Protein AF-A0A0G0PLB1-F1 (afdb_monomer)

Sequence (258 aa):
MISSDYQFKKDFIFPNLFSKNNKMPDLTFPLPAGEIHKGGSCLAANYKASENVVAICDECYAQKGRAIFSNVRRSRQRRFEYVRSNPFFPMEAACQLKWFIGKSAKKGSNFLPIRVHDSGDFFSVRYIQDWQMIVRMTAFICQNYFQKMLVSFWFPTRMWIADNFLKELVSLQKLNNEKCVSVAVRPSAIHIGDACPEISGLASGTSVEDGIGNCPAIANALKNRKNGEELEKHPTNCAEVKCFKCWNSKIGVVYGKH

Mean predicted aligned error: 7.88 Å

Organism: NCBI:txid1618574

Nearest PDB structures (foldseek):
  2ze3-assembly1_A-2  TM=4.373E-01  e=2.279E+00  Deinococcus ficus
  4lsb-assembly1_B  TM=4.047E-01  e=4.233E+00  Burkholderia cenocepacia J2315
  7vt7-assembly1_A  TM=4.569E-01  e=6.945E+00  Meiothermus taiwanensis WR-220

InterPro domains:
  IPR020290 Gene product 88 [PF17338] (19-161)

Solvent-accessible surface area (backbone atoms only — not comparable to full-atom values): 14169 Å² total; per-residue (Å²): 141,79,83,91,73,83,71,79,69,84,81,68,82,70,76,80,70,62,45,75,49,88,60,33,85,30,41,26,40,51,32,26,46,43,36,50,95,80,65,18,30,14,67,64,41,71,58,70,57,55,101,88,41,52,21,44,63,81,69,34,68,51,68,38,75,74,45,63,39,66,70,51,43,51,51,15,41,51,49,45,54,45,58,75,72,37,92,60,44,34,62,55,52,30,54,54,47,52,53,54,50,52,56,37,44,78,71,72,40,46,68,47,50,28,37,43,45,69,21,29,42,74,75,46,62,67,59,50,50,36,49,42,48,24,51,54,50,44,21,53,48,20,62,76,77,36,69,74,33,36,39,35,42,34,34,60,30,55,52,66,81,37,72,81,38,32,62,50,48,31,55,43,24,60,50,38,74,43,63,42,37,39,43,27,37,21,36,36,37,65,33,53,67,40,68,45,38,84,51,91,65,46,38,40,9,26,23,35,30,95,52,88,31,71,35,64,67,51,51,52,63,58,58,56,56,80,74,77,66,83,68,98,67,78,72,89,44,39,39,76,68,71,52,63,70,71,66,77,31,84,56,61,40,30,37,43,66,132

pLDDT: mean 83.23, std 17.11, range [28.97, 98.69]

Foldseek 3Di:
DPDPDPPPDPPPCDQPQWDADPQARAIEREAAAADVVVLAAAPLNVVQDDPPWHFCSVVPCCCDDPNVDPVNNVSNSVSVVCLVPPPCVLVVLLVSVLVVLVVCVVVVDQEHEYEYYPHHAHRDLSVLVSVLSNLVSNLVSCVPPNVSHAYEYFHEHQCCVPPSVVVSLLVQQVSCPRHSYHYANAHEDGTEPDDFDDDPSHATGEYEYQDAWPPPQQVVLVVVVVPPDDDPDGSPHCRVVVDPCQRRDNYYTYHYDD

Secondary structure (DSSP, 8-state):
---S-----TTS------EE-SSSSSEE-PPPPS-GGGT---GGGGS--BTTB-BTTTT-GGGSGGGGSHHHHHHHHHHHHHHHH-TTHHHHHHHHHHHHHHHHHHTT--EEEEES-SS-----HHHHHHHHHHHHHHHHHHHHH-TT-EEEEEEEESGGGSHHHHHHHHHHHHGGGSTTEEEEEEEBPSBTTPPPP--TTSPP-EEEESS----HHHHHHHHGGGG----SS---SHHHHT--TTTT-SS-EEEEP-

Structure (mmCIF, N/CA/C/O backbone):
data_AF-A0A0G0PLB1-F1
#
_entry.id   AF-A0A0G0PLB1-F1
#
loop_
_atom_site.group_PDB
_atom_site.id
_atom_site.type_symbol
_atom_site.label_atom_id
_atom_site.label_alt_id
_atom_site.label_comp_id
_atom_site.label_asym_id
_atom_site.label_entity_id
_atom_site.label_seq_id
_atom_site.pdbx_PDB_ins_code
_atom_site.Cartn_x
_atom_site.Cartn_y
_atom_site.Cartn_z
_atom_site.occupancy
_atom_site.B_iso_or_equiv
_atom_site.auth_seq_id
_atom_site.auth_comp_id
_atom_site.auth_asym_id
_atom_site.auth_atom_id
_atom_site.pdbx_PDB_model_num
ATOM 1 N N . MET A 1 1 ? -6.467 10.276 38.410 1.00 32.69 1 MET A N 1
ATOM 2 C CA . MET A 1 1 ? -5.982 11.518 37.773 1.00 32.69 1 MET A CA 1
ATOM 3 C C . MET A 1 1 ? -4.917 11.160 36.747 1.00 32.69 1 MET A C 1
ATOM 5 O O . MET A 1 1 ? -3.776 10.938 37.116 1.00 32.69 1 MET A O 1
ATOM 9 N N . ILE A 1 2 ? -5.302 11.042 35.476 1.00 28.97 2 ILE A N 1
ATOM 10 C CA . ILE A 1 2 ? -4.374 11.058 34.338 1.00 28.97 2 ILE A CA 1
ATOM 11 C C . ILE A 1 2 ? -4.843 12.246 33.505 1.00 28.97 2 ILE A C 1
ATOM 13 O O . ILE A 1 2 ? -5.980 12.257 33.039 1.00 28.97 2 ILE A O 1
ATOM 17 N N . SER A 1 3 ? -4.016 13.288 33.473 1.00 29.61 3 SER A N 1
ATOM 18 C CA . SER A 1 3 ? -4.316 14.582 32.860 1.00 29.61 3 SER A CA 1
ATOM 19 C C . SER A 1 3 ? -4.695 14.432 31.383 1.00 29.61 3 SER A C 1
ATOM 21 O O . SER A 1 3 ? -4.044 13.713 30.624 1.00 29.61 3 SER A O 1
ATOM 23 N N . SER A 1 4 ? -5.768 15.126 31.009 1.00 37.72 4 SER A N 1
ATOM 24 C CA . SER A 1 4 ? -6.447 15.133 29.715 1.00 37.72 4 SER A CA 1
ATOM 25 C C . SER A 1 4 ? -5.755 15.950 28.621 1.00 37.72 4 SER A C 1
ATOM 27 O O . SER A 1 4 ? -6.323 16.085 27.543 1.00 37.72 4 SER A O 1
ATOM 29 N N . ASP A 1 5 ? -4.537 16.445 28.830 1.00 33.62 5 ASP A N 1
ATOM 30 C CA . ASP A 1 5 ? -3.889 17.359 27.886 1.00 33.62 5 ASP A CA 1
ATOM 31 C C . ASP A 1 5 ? -2.509 16.871 27.448 1.00 33.62 5 ASP A C 1
ATOM 33 O O . ASP A 1 5 ? -1.473 17.449 27.765 1.00 33.62 5 ASP A O 1
ATOM 37 N N . TYR A 1 6 ? -2.492 15.828 26.615 1.00 34.62 6 TYR A N 1
ATOM 38 C CA . TYR A 1 6 ? -1.380 15.642 25.681 1.00 34.62 6 TYR A CA 1
ATOM 39 C C . TYR A 1 6 ? -1.627 16.538 24.460 1.00 34.62 6 TYR A C 1
ATOM 41 O O . TYR A 1 6 ? -2.002 16.084 23.375 1.00 34.62 6 TYR A O 1
ATOM 49 N N . GLN A 1 7 ? -1.456 17.850 24.648 1.00 32.75 7 GLN A N 1
ATOM 50 C CA . GLN A 1 7 ? -1.238 18.763 23.531 1.00 32.75 7 GLN A CA 1
ATOM 51 C C . GLN A 1 7 ? 0.048 18.319 22.830 1.00 32.75 7 GLN A C 1
ATOM 53 O O . GLN A 1 7 ? 1.149 18.470 23.356 1.00 32.75 7 GLN A O 1
ATOM 58 N N . PHE A 1 8 ? -0.102 17.739 21.639 1.00 37.62 8 PHE A N 1
ATOM 59 C CA . PHE A 1 8 ? 0.994 17.540 20.697 1.00 37.62 8 PHE A CA 1
ATOM 60 C C . PHE A 1 8 ? 1.628 18.918 20.447 1.00 37.62 8 PHE A C 1
ATOM 62 O O . PHE A 1 8 ? 1.059 19.745 19.730 1.00 37.62 8 PHE A O 1
ATOM 69 N N . LYS A 1 9 ? 2.751 19.203 21.120 1.00 31.83 9 LYS A N 1
ATOM 70 C CA . LYS A 1 9 ? 3.508 20.448 20.950 1.00 31.83 9 LYS A CA 1
ATOM 71 C C . LYS A 1 9 ? 3.842 20.622 19.467 1.00 31.83 9 LYS A C 1
ATOM 73 O O . LYS A 1 9 ? 4.295 19.684 18.814 1.00 31.83 9 LYS A O 1
ATOM 78 N N . LYS A 1 10 ? 3.610 21.832 18.955 1.00 35.34 10 LYS A N 1
ATOM 79 C CA . LYS A 1 10 ? 3.783 22.255 17.553 1.00 35.34 10 LYS A CA 1
ATOM 80 C C . LYS A 1 10 ? 5.242 22.256 17.058 1.00 35.34 10 LYS A C 1
ATOM 82 O O . LYS A 1 10 ? 5.467 22.590 15.900 1.00 35.34 10 LYS A O 1
ATOM 87 N N . ASP A 1 11 ? 6.202 21.856 17.892 1.00 33.53 11 ASP A N 1
ATOM 88 C CA . ASP A 1 11 ? 7.625 22.149 17.675 1.00 33.53 11 ASP A CA 1
ATOM 89 C C . ASP A 1 11 ? 8.443 20.969 17.123 1.00 33.53 11 ASP A C 1
ATOM 91 O O . ASP A 1 11 ? 9.604 21.142 16.768 1.00 33.53 11 ASP A O 1
ATOM 95 N N . PHE A 1 12 ? 7.840 19.787 16.952 1.00 39.91 12 PHE A N 1
ATOM 96 C CA . PHE A 1 12 ? 8.356 18.792 16.009 1.00 39.91 12 PHE A CA 1
ATOM 97 C C . PHE A 1 12 ? 7.604 18.958 14.691 1.00 39.91 12 PHE A C 1
ATOM 99 O O . PHE A 1 12 ? 6.451 18.539 14.560 1.00 39.91 12 PHE A O 1
ATOM 106 N N . ILE A 1 13 ? 8.245 19.584 13.702 1.00 48.28 13 ILE A N 1
ATOM 107 C CA . ILE A 1 13 ? 7.717 19.684 12.337 1.00 48.28 13 ILE A CA 1
ATOM 108 C C . ILE A 1 13 ? 7.840 18.299 11.687 1.00 48.28 13 ILE A C 1
ATOM 110 O O . ILE A 1 13 ? 8.700 18.055 10.845 1.00 48.28 13 ILE A O 1
ATOM 114 N N . PHE A 1 14 ? 6.991 17.356 12.099 1.00 57.03 14 PHE A N 1
ATOM 115 C CA . PHE A 1 14 ? 6.830 16.106 11.372 1.00 57.03 14 PHE A CA 1
ATOM 116 C C . PHE A 1 14 ? 6.290 16.446 9.978 1.00 57.03 14 PHE A C 1
ATOM 118 O O . PHE A 1 14 ? 5.294 17.177 9.872 1.00 57.03 14 PHE A O 1
ATOM 125 N N . PRO A 1 15 ? 6.889 15.938 8.886 1.00 70.81 15 PRO A N 1
ATOM 126 C CA . PRO A 1 15 ? 6.266 16.071 7.582 1.00 70.81 15 PRO A CA 1
ATOM 127 C C . PRO A 1 15 ? 4.876 15.430 7.637 1.00 70.81 15 PRO A C 1
ATOM 129 O O . PRO A 1 15 ? 4.677 14.383 8.254 1.00 70.81 15 PRO A O 1
ATOM 132 N N . ASN A 1 16 ? 3.893 16.052 6.988 1.00 83.88 16 ASN A N 1
ATOM 133 C CA . ASN A 1 16 ? 2.577 15.440 6.841 1.00 83.88 16 ASN A CA 1
ATOM 134 C C . ASN A 1 16 ? 2.703 14.214 5.917 1.00 83.88 16 ASN A C 1
ATOM 136 O O . ASN A 1 16 ? 2.772 14.341 4.684 1.00 83.88 16 ASN A O 1
ATOM 140 N N . LEU A 1 17 ? 2.806 13.036 6.534 1.00 88.56 17 LEU A N 1
ATOM 141 C CA . LEU A 1 17 ? 3.153 11.779 5.875 1.00 88.56 17 LEU A CA 1
ATOM 142 C C . LEU A 1 17 ? 1.997 11.296 5.006 1.00 88.56 17 LEU A C 1
ATOM 144 O O . LEU A 1 17 ? 2.212 10.837 3.887 1.00 88.56 17 LEU A O 1
ATOM 148 N N . PHE A 1 18 ? 0.772 11.494 5.481 1.00 91.06 18 PHE A N 1
ATOM 149 C CA . PHE A 1 18 ? -0.424 11.044 4.795 1.00 91.06 18 PHE A CA 1
ATOM 150 C C . PHE A 1 18 ? -1.155 12.182 4.078 1.00 91.06 18 PHE A C 1
ATOM 152 O O . PHE A 1 18 ? -1.009 13.366 4.380 1.00 91.06 18 PHE A O 1
ATOM 159 N N . SER A 1 19 ? -1.951 11.843 3.073 1.00 87.12 19 SER A N 1
ATOM 160 C CA . SER A 1 19 ? -2.777 12.793 2.323 1.00 87.12 19 SER A CA 1
ATOM 161 C C . SER A 1 19 ? -4.135 12.184 2.015 1.00 87.12 19 SER A C 1
ATOM 163 O O . SER A 1 19 ? -4.263 10.970 1.895 1.00 87.12 19 SER A O 1
ATOM 165 N N . LYS A 1 20 ? -5.166 13.019 1.888 1.00 84.19 20 LYS A N 1
ATOM 166 C CA . LYS A 1 20 ? -6.471 12.555 1.408 1.00 84.19 20 LYS A CA 1
ATOM 167 C C . LYS A 1 20 ? -6.463 12.494 -0.109 1.00 84.19 20 LYS A C 1
ATOM 169 O O . LYS A 1 20 ? -6.000 13.443 -0.745 1.00 84.19 20 LYS A O 1
ATOM 174 N N . ASN A 1 21 ? -6.991 11.414 -0.670 1.00 72.31 21 ASN A N 1
ATOM 175 C CA . ASN A 1 21 ? -7.244 11.352 -2.099 1.00 72.31 21 ASN A CA 1
ATOM 176 C C . ASN A 1 21 ? -8.575 12.043 -2.422 1.00 72.31 21 ASN A C 1
ATOM 178 O O . ASN A 1 21 ? -9.523 11.999 -1.643 1.00 72.31 21 ASN A O 1
ATOM 182 N N . ASN A 1 22 ? -8.644 12.698 -3.578 1.00 67.06 22 ASN A N 1
ATOM 183 C CA . ASN A 1 22 ? -9.893 13.280 -4.075 1.00 67.06 22 ASN A CA 1
ATOM 184 C C . ASN A 1 22 ? -10.647 12.309 -4.995 1.00 67.06 22 ASN A C 1
ATOM 186 O O . ASN A 1 22 ? -11.825 12.520 -5.253 1.00 67.06 22 ASN A O 1
ATOM 190 N N . LYS A 1 23 ? -9.974 11.262 -5.497 1.00 65.38 23 LYS A N 1
ATOM 191 C CA . LYS A 1 23 ? -10.552 10.228 -6.372 1.00 65.38 23 LYS A CA 1
ATOM 192 C C . LYS A 1 23 ? -11.025 8.989 -5.609 1.00 65.38 23 LYS A C 1
ATOM 194 O O . LYS A 1 23 ? -11.755 8.171 -6.161 1.00 65.38 23 LYS A O 1
ATOM 199 N N . MET A 1 24 ? -10.616 8.836 -4.350 1.00 66.00 24 MET A N 1
ATOM 200 C CA . MET A 1 24 ? -11.083 7.775 -3.455 1.00 66.00 24 MET A CA 1
ATOM 201 C C . MET A 1 24 ? -11.253 8.345 -2.042 1.00 66.00 24 MET A C 1
ATOM 203 O O . MET A 1 24 ? -10.506 9.246 -1.670 1.00 66.00 24 MET A O 1
ATOM 207 N N . PRO A 1 25 ? -12.207 7.860 -1.230 1.00 65.50 25 PRO A N 1
ATOM 208 C CA . PRO A 1 25 ? -12.424 8.365 0.121 1.00 65.50 25 PRO A CA 1
ATOM 209 C C . PRO A 1 25 ? -11.427 7.748 1.119 1.00 65.50 25 PRO A C 1
ATOM 211 O O . PRO A 1 25 ? -11.819 7.289 2.190 1.00 65.50 25 PRO A O 1
ATOM 214 N N . ASP A 1 26 ? -10.144 7.703 0.762 1.00 79.62 26 ASP A N 1
ATOM 215 C CA . ASP A 1 26 ? -9.084 7.044 1.519 1.00 79.62 26 ASP A CA 1
ATOM 216 C C . ASP A 1 26 ? -7.998 8.009 2.014 1.00 79.62 26 ASP A C 1
ATOM 218 O O . ASP A 1 26 ? -7.838 9.157 1.573 1.00 79.62 26 ASP A O 1
ATOM 222 N N . LEU A 1 27 ? -7.260 7.520 3.009 1.00 92.12 27 LEU A N 1
ATOM 223 C CA . LEU A 1 27 ? -5.979 8.081 3.400 1.00 92.12 27 LEU A CA 1
ATOM 224 C C . LEU A 1 27 ? -4.883 7.436 2.546 1.00 92.12 27 LEU A C 1
ATOM 226 O O . LEU A 1 27 ? -4.904 6.229 2.322 1.00 92.12 27 LEU A O 1
ATOM 230 N N . THR A 1 28 ? -3.916 8.223 2.089 1.00 92.19 28 THR A N 1
ATOM 231 C CA . THR A 1 28 ? -2.862 7.755 1.181 1.00 92.19 28 THR A CA 1
ATOM 232 C C . THR A 1 28 ? -1.469 8.120 1.652 1.00 92.19 28 THR A C 1
ATOM 234 O O . THR A 1 28 ? -1.297 9.139 2.326 1.00 92.19 28 THR A O 1
ATOM 237 N N . PHE A 1 29 ? -0.474 7.319 1.264 1.00 93.19 29 PHE A N 1
ATOM 238 C CA . PHE A 1 29 ? 0.946 7.613 1.454 1.00 93.19 29 PHE A CA 1
ATOM 239 C C . PHE A 1 29 ? 1.656 7.738 0.087 1.00 93.19 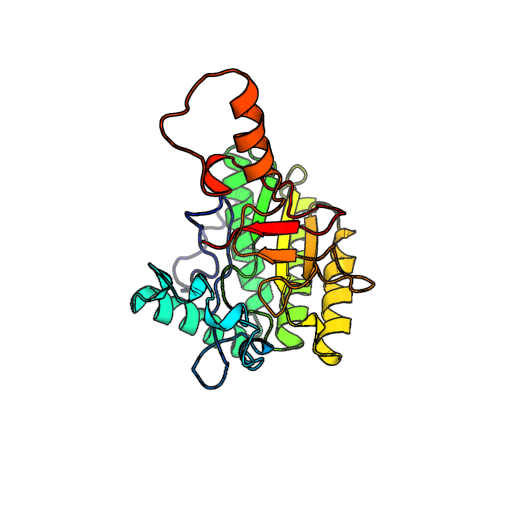29 PHE A C 1
ATOM 241 O O . PHE A 1 29 ? 2.248 6.791 -0.425 1.00 93.19 29 PHE A O 1
ATOM 248 N N . PRO A 1 30 ? 1.561 8.900 -0.584 1.00 90.94 30 PRO A N 1
ATOM 249 C CA . PRO A 1 30 ? 2.051 9.027 -1.951 1.00 90.94 30 PRO A CA 1
ATOM 250 C C . PRO A 1 30 ? 3.575 9.207 -2.000 1.00 90.94 30 PRO A C 1
ATOM 252 O O . PRO A 1 30 ? 4.121 10.170 -1.451 1.00 90.94 30 PRO A O 1
ATOM 255 N N . LEU A 1 31 ? 4.236 8.331 -2.754 1.00 92.50 31 LEU A N 1
ATOM 256 C CA . LEU A 1 31 ? 5.652 8.407 -3.115 1.00 92.50 31 LEU A CA 1
ATOM 257 C C . LEU A 1 31 ? 5.826 8.873 -4.573 1.00 92.50 31 LEU A C 1
ATOM 259 O O . LEU A 1 31 ? 4.856 8.883 -5.335 1.00 92.50 31 LEU A O 1
ATOM 263 N N . PRO A 1 32 ? 7.014 9.322 -5.009 1.00 91.00 32 PRO A N 1
ATOM 264 C CA . PRO A 1 32 ? 7.213 9.726 -6.395 1.00 91.00 32 PRO A CA 1
ATOM 265 C C . PRO A 1 32 ? 7.086 8.509 -7.325 1.00 91.00 32 PRO A C 1
ATOM 267 O O . PRO A 1 32 ? 7.673 7.456 -7.082 1.00 91.00 32 PRO A O 1
ATOM 270 N N . ALA A 1 33 ? 6.282 8.637 -8.380 1.00 88.38 33 ALA A N 1
ATOM 271 C CA . ALA A 1 33 ? 6.127 7.597 -9.397 1.00 88.38 33 ALA A CA 1
ATOM 272 C C . ALA A 1 33 ? 7.339 7.561 -10.344 1.00 88.38 33 ALA A C 1
ATOM 274 O O . ALA A 1 33 ? 8.067 8.546 -10.457 1.00 88.38 33 ALA A O 1
ATOM 275 N N . GLY A 1 34 ? 7.506 6.454 -11.068 1.00 86.31 34 GLY A N 1
ATOM 276 C CA . GLY A 1 34 ? 8.592 6.267 -12.032 1.00 86.31 34 GLY A CA 1
ATOM 277 C C . GLY A 1 34 ? 9.852 5.639 -11.436 1.00 86.31 34 GLY A C 1
ATOM 278 O O . GLY A 1 34 ? 9.868 5.206 -10.281 1.00 86.31 34 GLY A O 1
ATOM 279 N N . GLU A 1 35 ? 10.890 5.591 -12.264 1.00 84.62 35 GLU A N 1
ATOM 280 C CA . GLU A 1 35 ? 12.157 4.901 -12.011 1.00 84.62 35 GLU A CA 1
ATOM 281 C C . GLU A 1 35 ? 12.996 5.606 -10.935 1.00 84.62 35 GLU A C 1
ATOM 283 O O . GLU A 1 35 ? 13.083 6.836 -10.906 1.00 84.62 35 GLU A O 1
ATOM 288 N N . ILE A 1 36 ? 13.680 4.835 -10.080 1.00 81.62 36 ILE A N 1
ATOM 289 C CA . ILE A 1 36 ? 14.453 5.383 -8.949 1.00 81.62 36 ILE A CA 1
ATOM 290 C C . ILE A 1 36 ? 15.542 6.364 -9.394 1.00 81.62 36 ILE A C 1
ATOM 292 O O . ILE A 1 36 ? 15.684 7.433 -8.803 1.00 81.62 36 ILE A O 1
ATOM 296 N N . HIS A 1 37 ? 16.279 6.049 -10.460 1.00 79.31 37 HIS A N 1
ATOM 297 C CA . HIS A 1 37 ? 17.362 6.910 -10.948 1.00 79.31 37 HIS A CA 1
ATOM 298 C C . HIS A 1 37 ? 16.859 8.218 -11.587 1.00 79.31 37 HIS A C 1
ATOM 300 O O . HIS A 1 37 ? 17.632 9.155 -11.754 1.00 79.31 37 HIS A O 1
ATOM 306 N N . LYS A 1 38 ? 15.556 8.314 -11.884 1.00 81.88 38 LYS A N 1
ATOM 307 C CA . LYS A 1 38 ? 14.873 9.536 -12.342 1.00 81.88 38 LYS A CA 1
ATOM 308 C C . LYS A 1 38 ? 14.150 10.268 -11.200 1.00 81.88 38 LYS A C 1
ATOM 310 O O . LYS A 1 38 ? 13.314 11.136 -11.452 1.00 81.88 38 LYS A O 1
ATOM 315 N N . GLY A 1 39 ? 14.439 9.906 -9.946 1.00 80.94 39 GLY A N 1
ATOM 316 C CA . GLY A 1 39 ? 13.794 10.466 -8.754 1.00 80.94 39 GLY A CA 1
ATOM 317 C C . GLY A 1 39 ? 12.437 9.838 -8.420 1.00 80.94 39 GLY A C 1
ATOM 318 O O . GLY A 1 39 ? 11.660 10.415 -7.667 1.00 80.94 39 GLY A O 1
ATOM 319 N N . GLY A 1 40 ? 12.115 8.681 -8.996 1.00 87.38 40 GLY A N 1
ATOM 320 C CA . GLY A 1 40 ? 10.947 7.887 -8.634 1.00 87.38 40 GLY A CA 1
ATOM 321 C C . GLY A 1 40 ? 11.210 6.919 -7.477 1.00 87.38 40 GLY A C 1
ATOM 322 O O . GLY A 1 40 ? 12.280 6.889 -6.876 1.00 87.38 40 GLY A O 1
ATOM 323 N N . SER A 1 41 ? 10.211 6.102 -7.159 1.00 90.44 41 SER A N 1
ATOM 324 C CA . SER A 1 41 ? 10.294 5.045 -6.135 1.00 90.44 41 SER A CA 1
ATOM 325 C C . SER A 1 41 ? 9.826 3.679 -6.644 1.00 90.44 41 SER A C 1
ATOM 327 O O . SER A 1 41 ? 9.837 2.707 -5.900 1.00 90.44 41 SER A O 1
ATOM 329 N N . CYS A 1 42 ? 9.413 3.577 -7.908 1.00 89.19 42 CYS A N 1
ATOM 330 C CA . CYS A 1 42 ? 8.875 2.348 -8.473 1.00 89.19 42 CYS A CA 1
ATOM 331 C C . CYS A 1 42 ? 9.970 1.617 -9.255 1.00 89.19 42 CYS A C 1
ATOM 333 O O . CYS A 1 42 ? 10.334 2.024 -10.356 1.00 89.19 42 CYS A O 1
ATOM 335 N N . LEU A 1 43 ? 10.488 0.519 -8.701 1.00 85.94 43 LEU A N 1
ATOM 336 C CA . LEU A 1 43 ? 11.450 -0.340 -9.406 1.00 85.94 43 LEU A CA 1
ATOM 337 C C . LEU A 1 43 ? 10.821 -1.007 -10.637 1.00 85.94 43 LEU A C 1
ATOM 339 O O . LEU A 1 43 ? 11.487 -1.163 -11.658 1.00 85.94 43 LEU A O 1
ATOM 343 N N . ALA A 1 44 ? 9.524 -1.322 -10.570 1.00 86.12 44 ALA A N 1
ATOM 344 C CA . ALA A 1 44 ? 8.782 -1.892 -11.689 1.00 86.12 44 ALA A CA 1
ATOM 345 C C . ALA A 1 44 ? 8.639 -0.934 -12.890 1.00 86.12 44 ALA A C 1
ATOM 347 O O . ALA A 1 44 ? 8.313 -1.378 -13.983 1.00 86.12 44 ALA A O 1
ATOM 348 N N . ALA A 1 45 ? 8.937 0.361 -12.731 1.00 85.00 45 ALA A N 1
ATOM 349 C CA . ALA A 1 45 ? 8.969 1.296 -13.855 1.00 85.00 45 ALA A CA 1
ATOM 350 C C . ALA A 1 45 ? 10.128 1.030 -14.833 1.00 85.00 45 ALA A C 1
ATOM 352 O O . ALA A 1 45 ? 10.134 1.581 -15.925 1.00 85.00 45 ALA A O 1
ATOM 353 N N . ASN A 1 46 ? 11.098 0.186 -14.464 1.00 82.81 46 ASN A N 1
ATOM 354 C CA . ASN A 1 46 ? 12.148 -0.256 -15.384 1.00 82.81 46 ASN A CA 1
ATOM 355 C C . ASN A 1 46 ? 11.655 -1.313 -16.391 1.00 82.81 46 ASN A C 1
ATOM 357 O O . ASN A 1 46 ? 12.369 -1.610 -17.348 1.00 82.81 46 ASN A O 1
ATOM 361 N N . TYR A 1 47 ? 10.471 -1.898 -16.178 1.00 80.56 47 TYR A N 1
ATOM 362 C CA . TYR A 1 47 ? 9.878 -2.862 -17.103 1.00 80.56 47 TYR A CA 1
ATOM 363 C C . TYR A 1 47 ? 9.214 -2.080 -18.230 1.00 80.56 47 TYR A C 1
ATOM 365 O O . TYR A 1 47 ? 8.222 -1.386 -18.013 1.00 80.56 47 TYR A O 1
ATOM 373 N N . LYS A 1 48 ? 9.837 -2.136 -19.407 1.00 71.81 48 LYS A N 1
ATOM 374 C CA . LYS A 1 48 ? 9.463 -1.319 -20.558 1.00 71.81 48 LYS A CA 1
ATOM 375 C C . LYS A 1 48 ? 8.404 -1.987 -21.417 1.00 71.81 48 LYS A C 1
ATOM 377 O O . LYS A 1 48 ? 8.366 -3.211 -21.522 1.00 71.81 48 LYS A O 1
ATOM 382 N N . ALA A 1 49 ? 7.625 -1.147 -22.089 1.00 75.00 49 ALA A N 1
ATOM 383 C CA . ALA A 1 49 ? 6.823 -1.548 -23.228 1.00 75.00 49 ALA A CA 1
ATOM 384 C C . ALA A 1 49 ? 7.658 -2.269 -24.308 1.00 75.00 49 ALA A C 1
ATOM 386 O O . ALA A 1 49 ? 8.833 -1.951 -24.523 1.00 75.00 49 ALA A O 1
ATOM 387 N N . SER A 1 50 ? 7.029 -3.214 -25.004 1.00 73.12 50 SER A N 1
ATOM 388 C CA . SER A 1 50 ? 7.520 -3.797 -26.258 1.00 73.12 50 SER A CA 1
ATOM 389 C C . SER A 1 50 ? 6.596 -3.389 -27.409 1.00 73.12 50 SER A C 1
ATOM 391 O O . SER A 1 50 ? 5.580 -2.737 -27.175 1.00 73.12 50 SER A O 1
ATOM 393 N N . GLU A 1 51 ? 6.936 -3.752 -28.650 1.00 72.94 51 GLU A N 1
ATOM 394 C CA . GLU A 1 51 ? 6.302 -3.250 -29.885 1.00 72.94 51 GLU A CA 1
ATOM 395 C C . GLU A 1 51 ? 4.762 -3.395 -29.932 1.00 72.94 51 GLU A C 1
ATOM 397 O O . GLU A 1 51 ? 4.115 -2.691 -30.695 1.00 72.94 51 GLU A O 1
ATOM 402 N N . ASN A 1 52 ? 4.156 -4.221 -29.065 1.00 77.69 52 ASN A N 1
ATOM 403 C CA . ASN A 1 52 ? 2.698 -4.375 -28.938 1.00 77.69 52 ASN A CA 1
ATOM 404 C C . ASN A 1 52 ? 2.183 -4.449 -27.487 1.00 77.69 52 ASN A C 1
ATOM 406 O O . ASN A 1 52 ? 1.046 -4.857 -27.254 1.00 77.69 52 ASN A O 1
ATOM 410 N N . VAL A 1 53 ? 3.005 -4.098 -26.494 1.00 82.94 53 VAL A N 1
ATOM 411 C CA . VAL A 1 53 ? 2.654 -4.243 -25.074 1.00 82.94 53 VAL A CA 1
ATOM 412 C C . VAL A 1 53 ? 2.983 -2.957 -24.337 1.00 82.94 53 VAL A C 1
ATOM 414 O O . VAL A 1 53 ? 4.145 -2.577 -24.254 1.00 82.94 53 VAL A O 1
ATOM 417 N N . VAL A 1 54 ? 1.974 -2.305 -23.760 1.00 86.31 54 VAL A N 1
ATOM 418 C CA . VAL A 1 54 ? 2.154 -1.059 -23.002 1.00 86.31 54 VAL A CA 1
ATOM 419 C C . VAL A 1 54 ? 2.349 -1.372 -21.522 1.00 86.31 54 VAL A C 1
ATOM 421 O O . VAL A 1 54 ? 1.470 -1.953 -20.879 1.00 86.31 54 VAL A O 1
ATOM 424 N N . ALA A 1 55 ? 3.480 -0.959 -20.947 1.00 88.19 55 ALA A N 1
ATOM 425 C CA . ALA A 1 55 ? 3.688 -1.059 -19.507 1.00 88.19 55 ALA A CA 1
ATOM 426 C C . ALA A 1 55 ? 2.778 -0.064 -18.771 1.00 88.19 55 ALA A C 1
ATOM 428 O O . ALA A 1 55 ? 2.704 1.116 -19.112 1.00 88.19 55 ALA A O 1
ATOM 429 N N . ILE A 1 56 ? 2.121 -0.498 -17.691 1.00 88.50 56 ILE A N 1
ATOM 430 C CA . ILE A 1 56 ? 1.225 0.385 -16.919 1.00 88.50 56 ILE A CA 1
ATOM 431 C C . ILE A 1 56 ? 1.992 1.577 -16.327 1.00 88.50 56 ILE A C 1
ATOM 433 O O . ILE A 1 56 ? 1.429 2.653 -16.116 1.00 88.50 56 ILE A O 1
ATOM 437 N N . CYS A 1 57 ? 3.282 1.399 -16.041 1.00 85.94 57 CYS A N 1
ATOM 438 C CA . CYS A 1 57 ? 4.136 2.472 -15.550 1.00 85.94 57 CYS A CA 1
ATOM 439 C C . CYS A 1 57 ? 4.359 3.590 -16.583 1.00 85.94 57 CYS A C 1
ATOM 441 O O . CYS A 1 57 ? 4.488 4.736 -16.152 1.00 85.94 57 CYS A O 1
ATOM 443 N N . ASP A 1 58 ? 4.315 3.292 -17.887 1.00 83.75 58 ASP A N 1
ATOM 444 C CA . ASP A 1 58 ? 4.478 4.283 -18.965 1.00 83.75 58 ASP A CA 1
ATOM 445 C C . ASP A 1 58 ? 3.251 5.198 -19.091 1.00 83.75 58 ASP A C 1
ATOM 447 O O . ASP A 1 58 ? 3.357 6.371 -19.442 1.00 83.75 58 ASP A O 1
ATOM 451 N N . GLU A 1 59 ? 2.072 4.698 -18.718 1.00 84.00 59 GLU A N 1
ATOM 452 C CA . GLU A 1 59 ? 0.826 5.468 -18.735 1.00 84.00 59 GLU A CA 1
ATOM 453 C C . GLU A 1 59 ? 0.284 5.800 -17.343 1.00 84.00 59 GLU A C 1
ATOM 455 O O . GLU A 1 59 ? -0.881 6.193 -17.185 1.00 84.00 59 GLU A O 1
ATOM 460 N N . CYS A 1 60 ? 1.132 5.662 -16.325 1.00 81.69 60 CYS A N 1
ATOM 461 C CA . CYS A 1 60 ? 0.740 5.735 -14.932 1.00 81.69 60 CYS A CA 1
ATOM 462 C C . CYS A 1 60 ? -0.043 7.022 -14.634 1.00 81.69 60 CYS A C 1
ATOM 464 O O . CYS A 1 60 ? 0.463 8.137 -14.783 1.00 81.69 60 CYS A O 1
ATOM 466 N N . TYR A 1 61 ? -1.268 6.889 -14.112 1.00 76.44 61 TYR A N 1
ATOM 467 C CA . TYR A 1 61 ? -2.093 8.049 -13.749 1.00 76.44 61 TYR A CA 1
ATOM 468 C C . TYR A 1 61 ? -1.388 8.981 -12.749 1.00 76.44 61 TYR A C 1
ATOM 470 O O . TYR A 1 61 ? -1.666 10.180 -12.706 1.00 76.44 61 TYR A O 1
ATOM 478 N N . ALA A 1 62 ? -0.463 8.443 -11.945 1.00 79.06 62 ALA A N 1
ATOM 479 C CA . ALA A 1 62 ? 0.314 9.193 -10.968 1.00 79.06 62 ALA A CA 1
ATOM 480 C C . ALA A 1 62 ? 1.422 10.062 -11.585 1.00 79.06 62 ALA A C 1
ATOM 482 O O . ALA A 1 62 ? 2.106 10.763 -10.834 1.00 79.06 62 ALA A O 1
ATOM 483 N N . GLN A 1 63 ? 1.585 10.033 -12.909 1.00 77.62 63 GLN A N 1
ATOM 484 C CA . GLN A 1 63 ? 2.412 10.946 -13.700 1.00 77.62 63 GLN A CA 1
ATOM 485 C C . GLN A 1 63 ? 1.570 11.964 -14.496 1.00 77.62 63 GLN A C 1
ATOM 487 O O . GLN A 1 63 ? 2.129 12.821 -15.172 1.00 77.62 63 GLN A O 1
ATOM 492 N N . LYS A 1 64 ? 0.234 11.912 -14.390 1.00 78.31 64 LYS A N 1
ATOM 493 C CA . LYS A 1 64 ? -0.713 12.778 -15.110 1.00 78.31 64 LYS A CA 1
ATOM 494 C C . LYS A 1 64 ? -1.451 13.733 -14.155 1.00 78.31 64 LYS A C 1
ATOM 496 O O . LYS A 1 64 ? -1.429 13.585 -12.929 1.00 78.31 64 LYS A O 1
ATOM 501 N N . GLY A 1 65 ? -2.143 14.730 -14.712 1.00 79.06 65 GLY A N 1
ATOM 502 C CA . GLY A 1 65 ? -2.993 15.659 -13.954 1.00 79.06 65 GLY A CA 1
ATOM 503 C C . GLY A 1 65 ? -2.236 16.404 -12.848 1.00 79.06 65 GLY A C 1
ATOM 504 O O . GLY A 1 65 ? -1.112 16.844 -13.047 1.00 79.06 65 GLY A O 1
ATOM 505 N N . ARG A 1 66 ? -2.816 16.518 -11.643 1.00 69.38 66 ARG A N 1
ATOM 506 C CA . ARG A 1 66 ? -2.207 17.262 -10.514 1.00 69.38 66 ARG A CA 1
ATOM 507 C C . ARG A 1 66 ? -0.837 16.736 -10.078 1.00 69.38 66 ARG A C 1
ATOM 509 O O . ARG A 1 66 ? -0.102 17.454 -9.406 1.00 69.38 66 ARG A O 1
ATOM 516 N N . ALA A 1 67 ? -0.494 15.499 -10.432 1.00 73.25 67 ALA A N 1
ATOM 517 C CA . ALA A 1 67 ? 0.798 14.924 -10.093 1.00 73.25 67 ALA A CA 1
ATOM 518 C C . ALA A 1 67 ? 1.977 15.599 -10.814 1.00 73.25 67 ALA A C 1
ATOM 520 O O . ALA A 1 67 ? 3.110 15.455 -10.356 1.00 73.25 67 ALA A O 1
ATOM 521 N N . ILE A 1 68 ? 1.724 16.356 -11.889 1.00 79.44 68 ILE A N 1
ATOM 522 C CA . ILE A 1 68 ? 2.765 17.100 -12.613 1.00 79.44 68 ILE A CA 1
ATOM 523 C C . ILE A 1 68 ? 3.166 18.394 -11.897 1.00 79.44 68 ILE A C 1
ATOM 525 O O . ILE A 1 68 ? 4.252 18.916 -12.144 1.00 79.44 68 ILE A O 1
ATOM 529 N N . PHE A 1 69 ? 2.318 18.909 -10.998 1.00 84.62 69 PHE A N 1
ATOM 530 C CA . PHE A 1 69 ? 2.577 20.172 -10.317 1.00 84.62 69 PHE A CA 1
ATOM 531 C C . PHE A 1 69 ? 3.816 20.070 -9.424 1.00 84.62 69 PHE A C 1
ATOM 533 O O . PHE A 1 69 ? 3.989 19.122 -8.653 1.00 84.62 69 PHE A O 1
ATOM 540 N N . SER A 1 70 ? 4.690 21.071 -9.523 1.00 85.50 70 SER A N 1
ATOM 541 C CA . SER A 1 70 ? 6.011 21.072 -8.886 1.00 85.50 70 SER A CA 1
ATOM 542 C C . SER A 1 70 ? 5.937 20.929 -7.364 1.00 85.50 70 SER A C 1
ATOM 544 O O . SER A 1 70 ? 6.741 20.211 -6.770 1.00 85.50 70 SER A O 1
ATOM 546 N N . ASN A 1 71 ? 4.939 21.539 -6.724 1.00 85.81 71 ASN A N 1
ATOM 547 C CA . ASN A 1 71 ? 4.680 21.406 -5.292 1.00 85.81 71 ASN A CA 1
ATOM 548 C C . ASN A 1 71 ? 4.278 19.972 -4.894 1.00 85.81 71 ASN A C 1
ATOM 550 O O . ASN A 1 71 ? 4.744 19.474 -3.867 1.00 85.81 71 ASN A O 1
ATOM 554 N N . VAL A 1 72 ? 3.471 19.285 -5.709 1.00 85.44 72 VAL A N 1
ATOM 555 C CA . VAL A 1 72 ? 3.076 17.884 -5.484 1.00 85.44 72 VAL A CA 1
ATOM 556 C C . VAL A 1 72 ? 4.280 16.960 -5.658 1.00 85.44 72 VAL A C 1
ATOM 558 O O . VAL A 1 72 ? 4.544 16.137 -4.779 1.00 85.44 72 VAL A O 1
ATOM 561 N N . ARG A 1 73 ? 5.060 17.137 -6.734 1.00 86.31 73 ARG A N 1
ATOM 562 C CA . ARG A 1 73 ? 6.298 16.370 -6.971 1.00 86.31 73 ARG A CA 1
ATOM 563 C C . ARG A 1 73 ? 7.294 16.559 -5.830 1.00 86.31 73 ARG A C 1
ATOM 565 O O . ARG A 1 73 ? 7.759 15.575 -5.264 1.00 86.31 73 ARG A O 1
ATOM 572 N N . ARG A 1 74 ? 7.535 17.806 -5.413 1.00 87.12 74 ARG A N 1
ATOM 573 C CA . ARG A 1 74 ? 8.415 18.140 -4.281 1.00 87.12 74 ARG A CA 1
ATOM 574 C C . ARG A 1 74 ? 7.930 17.519 -2.971 1.00 87.12 74 ARG A C 1
ATOM 576 O O . ARG A 1 74 ? 8.739 17.021 -2.199 1.00 87.12 74 ARG A O 1
ATOM 583 N N . SER A 1 75 ? 6.623 17.525 -2.710 1.00 88.44 75 SER A N 1
ATOM 584 C CA . SER A 1 75 ? 6.052 16.897 -1.511 1.00 88.44 75 SER A CA 1
ATOM 585 C C . SER A 1 75 ? 6.275 15.382 -1.492 1.00 88.44 75 SER A C 1
ATOM 587 O O . SER A 1 75 ? 6.686 14.844 -0.466 1.00 88.44 75 SER A O 1
ATOM 589 N N . ARG A 1 76 ? 6.048 14.698 -2.619 1.00 90.31 76 ARG A N 1
ATOM 590 C CA . ARG A 1 76 ? 6.307 13.256 -2.758 1.00 90.31 76 ARG A CA 1
ATOM 591 C C . ARG A 1 76 ? 7.793 12.936 -2.595 1.00 90.31 76 ARG A C 1
ATOM 593 O O . ARG A 1 76 ? 8.130 12.038 -1.832 1.00 90.31 76 ARG A O 1
ATOM 600 N N . GLN A 1 77 ? 8.663 13.715 -3.234 1.00 90.38 77 GLN A N 1
ATOM 601 C CA . GLN A 1 77 ? 10.111 13.554 -3.128 1.00 90.38 77 GLN A CA 1
ATOM 602 C C . GLN A 1 77 ? 10.607 13.715 -1.683 1.00 90.38 77 GLN A C 1
ATOM 604 O O . GLN A 1 77 ? 11.326 12.857 -1.186 1.00 90.38 77 GLN A O 1
ATOM 609 N N . ARG A 1 78 ? 10.129 14.739 -0.962 1.00 90.56 78 ARG A N 1
ATOM 610 C CA . ARG A 1 78 ? 10.451 14.926 0.463 1.00 90.56 78 ARG A CA 1
ATOM 611 C C . ARG A 1 78 ? 10.019 13.741 1.324 1.00 90.56 78 ARG A C 1
ATOM 613 O O . ARG A 1 78 ? 10.767 13.346 2.206 1.00 90.56 78 ARG A O 1
ATOM 620 N N . ARG A 1 79 ? 8.836 13.156 1.082 1.00 92.06 79 ARG A N 1
ATOM 621 C CA . ARG A 1 79 ? 8.408 11.934 1.794 1.00 92.06 79 ARG A CA 1
ATOM 622 C C . ARG A 1 79 ? 9.327 10.759 1.491 1.00 92.06 79 ARG A C 1
ATOM 624 O O . ARG A 1 79 ? 9.661 10.010 2.398 1.00 92.06 79 ARG A O 1
ATOM 631 N N . PHE A 1 80 ? 9.730 10.604 0.235 1.00 93.06 80 PHE A N 1
ATOM 632 C CA . PHE A 1 80 ? 10.621 9.525 -0.171 1.00 93.06 80 PHE A CA 1
ATOM 633 C C . PHE A 1 80 ? 11.997 9.637 0.485 1.00 93.06 80 PHE A C 1
ATOM 635 O O . PHE A 1 80 ? 12.474 8.671 1.074 1.00 93.06 80 PHE A O 1
ATOM 642 N N . GLU A 1 81 ? 12.597 10.826 0.452 1.00 92.38 81 GLU A N 1
ATOM 643 C CA . GLU A 1 81 ? 13.854 11.123 1.144 1.00 92.38 81 GLU A CA 1
ATOM 644 C C . GLU A 1 81 ? 13.730 10.883 2.646 1.00 92.38 81 GLU A C 1
ATOM 646 O O . GLU A 1 81 ? 14.584 10.222 3.227 1.00 92.38 81 GLU A O 1
ATOM 651 N N . TYR A 1 82 ? 12.632 11.344 3.247 1.00 92.94 82 TYR A N 1
ATOM 652 C CA . TYR A 1 82 ? 12.357 11.170 4.668 1.00 92.94 82 TYR A CA 1
ATOM 653 C C . TYR A 1 82 ? 12.302 9.704 5.086 1.00 92.94 82 TYR A C 1
ATOM 655 O O . TYR A 1 82 ? 12.980 9.307 6.023 1.00 92.94 82 TYR A O 1
ATOM 663 N N . VAL A 1 83 ? 11.524 8.879 4.383 1.00 93.88 83 VAL A N 1
ATOM 664 C CA . VAL A 1 83 ? 11.422 7.446 4.693 1.00 93.88 83 VAL A CA 1
ATOM 665 C C . VAL A 1 83 ? 12.762 6.742 4.502 1.00 93.88 83 VAL A C 1
ATOM 667 O O . VAL A 1 83 ? 13.100 5.846 5.266 1.00 93.88 83 VAL A O 1
ATOM 670 N N . ARG A 1 84 ? 13.543 7.138 3.491 1.00 93.19 84 ARG A N 1
ATOM 671 C CA . ARG A 1 84 ? 14.858 6.540 3.235 1.00 93.19 84 ARG A CA 1
ATOM 672 C C . ARG A 1 84 ? 15.879 6.853 4.324 1.00 93.19 84 ARG A C 1
ATOM 674 O O . ARG A 1 84 ? 16.752 6.024 4.559 1.00 93.19 84 ARG A O 1
ATOM 681 N N . SER A 1 85 ? 15.817 8.041 4.923 1.00 93.00 85 SER A N 1
ATOM 682 C CA . SER A 1 85 ? 16.825 8.513 5.877 1.00 93.00 85 SER A CA 1
ATOM 683 C C . SER A 1 85 ? 16.393 8.427 7.340 1.00 93.00 85 SER A C 1
ATOM 685 O O . SER A 1 85 ? 17.259 8.443 8.211 1.00 93.00 85 SER A O 1
ATOM 687 N N . ASN A 1 86 ? 15.092 8.322 7.632 1.00 94.25 86 ASN A N 1
ATOM 688 C CA . ASN A 1 86 ? 14.580 8.347 8.998 1.00 94.25 86 ASN A CA 1
ATOM 689 C C . ASN A 1 86 ? 14.219 6.943 9.524 1.00 94.25 86 ASN A C 1
ATOM 691 O O . ASN A 1 86 ? 13.162 6.410 9.173 1.00 94.25 86 ASN A O 1
ATOM 695 N N . PRO A 1 87 ? 15.007 6.365 10.451 1.00 93.88 87 PRO A N 1
ATOM 696 C CA . PRO A 1 87 ? 14.685 5.074 11.055 1.00 93.88 87 PRO A CA 1
ATOM 697 C C . PRO A 1 87 ? 13.436 5.109 11.952 1.00 93.88 87 PRO A C 1
ATOM 699 O O . PRO A 1 87 ? 12.888 4.048 12.249 1.00 93.88 87 PRO A O 1
ATOM 702 N N . PHE A 1 88 ? 12.974 6.292 12.373 1.00 94.44 88 PHE A N 1
ATOM 703 C CA . PHE A 1 88 ? 11.775 6.467 13.200 1.00 94.44 88 PHE A CA 1
ATOM 704 C C . PHE A 1 88 ? 10.476 6.571 12.393 1.00 94.44 88 PHE A C 1
ATOM 706 O O . PHE A 1 88 ? 9.399 6.675 12.988 1.00 94.44 88 PHE A O 1
ATOM 713 N N . PHE A 1 89 ? 10.546 6.488 11.058 1.00 95.56 89 PHE A N 1
ATOM 714 C CA . PHE A 1 89 ? 9.376 6.559 10.182 1.00 95.56 89 PHE A CA 1
ATOM 715 C C . PHE A 1 89 ? 8.190 5.684 10.647 1.00 95.56 89 PHE A C 1
ATOM 717 O O . PHE A 1 89 ? 7.078 6.218 10.709 1.00 95.56 89 PHE A O 1
ATOM 724 N N . PRO A 1 90 ? 8.366 4.403 11.045 1.00 97.44 90 PRO A N 1
ATOM 725 C CA . PRO A 1 90 ? 7.241 3.582 11.491 1.00 97.44 90 PRO A CA 1
ATOM 726 C C . PRO A 1 90 ? 6.485 4.161 12.689 1.00 97.44 90 PRO A C 1
ATOM 728 O O . PRO A 1 90 ? 5.252 4.193 12.705 1.00 97.44 90 PRO A O 1
ATOM 731 N N . MET A 1 91 ? 7.229 4.654 13.682 1.00 96.06 91 MET A N 1
ATOM 732 C CA . MET A 1 91 ? 6.674 5.218 14.911 1.00 96.06 91 MET A CA 1
ATOM 733 C C . MET A 1 91 ? 5.858 6.476 14.608 1.00 96.06 91 MET A C 1
ATOM 735 O O . MET A 1 91 ? 4.722 6.632 15.054 1.00 96.06 91 MET A O 1
ATOM 739 N N . GLU A 1 92 ? 6.419 7.368 13.802 1.00 94.94 92 GLU A N 1
ATOM 740 C CA . GLU A 1 92 ? 5.787 8.636 13.454 1.00 94.94 92 GLU A CA 1
ATOM 741 C C . GLU A 1 92 ? 4.568 8.450 12.550 1.00 94.94 92 GLU A C 1
ATOM 743 O O . GLU A 1 92 ? 3.543 9.111 12.744 1.00 94.94 92 GLU A O 1
ATOM 748 N N . ALA A 1 93 ? 4.640 7.515 11.598 1.00 95.94 93 ALA A N 1
ATOM 749 C CA . ALA A 1 93 ? 3.504 7.140 10.771 1.00 95.94 93 ALA A CA 1
ATOM 750 C C . ALA A 1 93 ? 2.360 6.591 11.634 1.00 95.94 93 ALA A C 1
ATOM 752 O O . ALA A 1 93 ? 1.223 7.047 11.496 1.00 95.94 93 ALA A O 1
ATOM 753 N N . ALA A 1 94 ? 2.649 5.693 12.583 1.00 96.62 94 ALA A N 1
ATOM 754 C CA . ALA A 1 94 ? 1.649 5.173 13.515 1.00 96.62 94 ALA A CA 1
ATOM 755 C C . ALA A 1 94 ? 1.036 6.277 14.402 1.00 96.62 94 ALA A C 1
ATOM 757 O O . ALA A 1 94 ? -0.179 6.299 14.613 1.00 96.62 94 ALA A O 1
ATOM 758 N N . CYS A 1 95 ? 1.837 7.242 14.865 1.00 94.62 95 CYS A N 1
ATOM 759 C CA . CYS A 1 95 ? 1.346 8.412 15.601 1.00 94.62 95 CYS A CA 1
ATOM 760 C C . CYS A 1 95 ? 0.390 9.276 14.762 1.00 94.62 95 CYS A C 1
ATOM 762 O O . CYS A 1 95 ? -0.669 9.676 15.253 1.00 94.62 95 CYS A O 1
ATOM 764 N N . GLN A 1 96 ? 0.708 9.530 13.488 1.00 94.62 96 GLN A N 1
ATOM 765 C CA . GLN A 1 96 ? -0.206 10.250 12.594 1.00 94.62 96 GLN A CA 1
ATOM 766 C C . GLN A 1 96 ? -1.486 9.444 12.332 1.00 94.62 96 GLN A C 1
ATOM 768 O O . GLN A 1 96 ? -2.585 10.004 12.384 1.00 94.62 96 GLN A O 1
ATOM 773 N N . LEU A 1 97 ? -1.385 8.126 12.129 1.00 96.25 97 LEU A N 1
ATOM 774 C CA . LEU A 1 97 ? -2.555 7.258 11.972 1.00 96.25 97 LEU A CA 1
ATOM 775 C C . LEU A 1 97 ? -3.453 7.272 13.210 1.00 96.25 97 LEU A C 1
ATOM 777 O O . LEU A 1 97 ? -4.667 7.396 13.056 1.00 96.25 97 LEU A O 1
ATOM 781 N N . LYS A 1 98 ? -2.892 7.259 14.427 1.00 96.19 98 LYS A N 1
ATOM 782 C CA . LYS A 1 98 ? -3.658 7.415 15.679 1.00 96.19 98 LYS A CA 1
ATOM 783 C C . LYS A 1 98 ? -4.547 8.659 15.646 1.00 96.19 98 LYS A C 1
ATOM 785 O O . LYS A 1 98 ? -5.714 8.598 16.039 1.00 96.19 98 LYS A O 1
ATOM 790 N N . TRP A 1 99 ? -4.024 9.782 15.151 1.00 94.44 99 TRP A N 1
ATOM 791 C CA . TRP A 1 99 ? -4.796 11.016 15.009 1.00 94.44 99 TRP A CA 1
ATOM 792 C C . TRP A 1 99 ? -5.941 10.877 13.993 1.00 94.44 99 TRP A C 1
ATOM 794 O O . TRP A 1 99 ? -7.078 11.253 14.296 1.00 94.44 99 TRP A O 1
ATOM 804 N N . PHE A 1 100 ? -5.689 10.293 12.814 1.00 94.94 100 PHE A N 1
ATOM 805 C CA . PHE A 1 100 ? -6.731 10.051 11.803 1.00 94.94 100 PHE A CA 1
ATOM 806 C C . PHE A 1 100 ? -7.812 9.077 12.286 1.00 94.94 100 PHE A C 1
ATOM 808 O O . PHE A 1 100 ? -9.000 9.309 12.040 1.00 94.94 100 PHE A O 1
ATOM 815 N N . ILE A 1 101 ? -7.418 8.027 13.007 1.00 95.75 101 ILE A N 1
ATOM 816 C CA . ILE A 1 101 ? -8.319 7.059 13.636 1.00 95.75 101 ILE A CA 1
ATOM 817 C C . ILE A 1 101 ? -9.219 7.769 14.645 1.00 95.75 101 ILE A C 1
ATOM 819 O O . ILE A 1 101 ? -10.440 7.702 14.523 1.00 95.75 101 ILE A O 1
ATOM 823 N N . GLY A 1 102 ? -8.641 8.531 15.578 1.00 9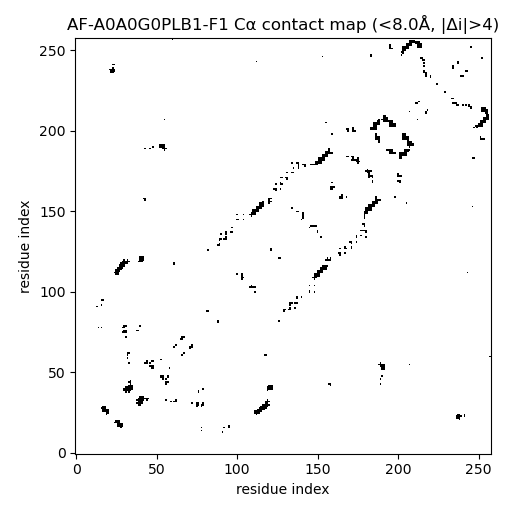5.38 102 GLY A N 1
ATOM 824 C CA . GLY A 1 102 ? -9.412 9.279 16.572 1.00 95.38 102 GLY A CA 1
ATOM 825 C C . GLY A 1 102 ? -10.362 10.296 15.939 1.00 95.38 102 GLY A C 1
ATOM 826 O O . GLY A 1 102 ? -11.511 10.424 16.361 1.00 95.38 102 GLY A O 1
ATOM 827 N N . LYS A 1 103 ? -9.930 10.983 14.874 1.00 93.75 103 LYS A N 1
ATOM 828 C CA . LYS A 1 103 ? -10.789 11.902 14.113 1.00 93.75 103 LYS A CA 1
ATOM 829 C C . LYS A 1 103 ? -11.950 11.180 13.426 1.00 93.75 103 LYS A C 1
ATOM 831 O O . LYS A 1 103 ? -13.046 11.730 13.373 1.00 93.75 103 LYS A O 1
ATOM 836 N N . SER A 1 104 ? -11.716 9.984 12.894 1.00 92.44 104 SER A N 1
ATOM 837 C CA . SER A 1 104 ? -12.748 9.176 12.235 1.00 92.44 104 SER A CA 1
ATOM 838 C C . SER A 1 104 ? -13.743 8.614 13.252 1.00 92.44 104 SER A C 1
ATOM 840 O O . SER A 1 104 ? -14.948 8.739 13.048 1.00 92.44 104 SER A O 1
ATOM 842 N N . ALA A 1 105 ? -13.249 8.120 14.391 1.00 94.00 105 ALA A N 1
ATOM 843 C CA . ALA A 1 105 ? -14.066 7.627 15.498 1.00 94.00 105 ALA A CA 1
ATOM 844 C C . ALA A 1 105 ? -14.970 8.724 16.084 1.00 94.00 105 ALA A C 1
ATOM 846 O O . ALA A 1 105 ? -16.164 8.508 16.263 1.00 94.00 105 ALA A O 1
ATOM 847 N N . LYS A 1 106 ? -14.442 9.940 16.297 1.00 94.56 106 LYS A N 1
ATOM 848 C CA . LYS A 1 106 ? -15.234 11.101 16.757 1.00 94.56 106 LYS A CA 1
ATOM 849 C C . LYS A 1 106 ? -16.353 11.499 15.792 1.00 94.56 106 LYS A C 1
ATOM 851 O O . LYS A 1 106 ? -17.326 12.111 16.211 1.00 94.56 106 LYS A O 1
ATOM 856 N N . LYS A 1 107 ? -16.218 11.164 14.507 1.00 93.00 107 LYS A N 1
ATOM 857 C CA . LYS A 1 107 ? -17.253 11.372 13.484 1.00 93.00 107 LYS A CA 1
ATOM 858 C C . LYS A 1 107 ? -18.242 10.207 13.379 1.00 93.00 107 LYS A C 1
ATOM 860 O O . LYS A 1 107 ? -19.049 10.196 12.458 1.00 93.00 107 LYS A O 1
ATOM 865 N N . GLY A 1 108 ? -18.152 9.219 14.269 1.00 92.38 108 GLY A N 1
ATOM 866 C CA . GLY A 1 108 ? -19.002 8.031 14.259 1.00 92.38 108 GLY A CA 1
ATOM 867 C C . GLY A 1 108 ? -18.603 6.971 13.229 1.00 92.38 108 GLY A C 1
ATOM 868 O O . GLY A 1 108 ? -19.331 5.997 13.071 1.00 92.38 108 GLY A O 1
ATOM 869 N N . SER A 1 109 ? -17.466 7.119 12.535 1.00 92.06 109 SER A N 1
ATOM 870 C CA . SER A 1 109 ? -16.981 6.064 11.639 1.00 92.06 109 SER A CA 1
ATOM 871 C C . SER A 1 109 ? -16.340 4.934 12.439 1.00 92.06 109 SER A C 1
ATOM 873 O O . SER A 1 109 ? -15.554 5.177 13.355 1.00 92.06 109 SER A O 1
ATOM 875 N N . ASN A 1 110 ? -16.622 3.700 12.039 1.00 94.00 110 ASN A N 1
ATOM 876 C CA . ASN A 1 110 ? -15.972 2.481 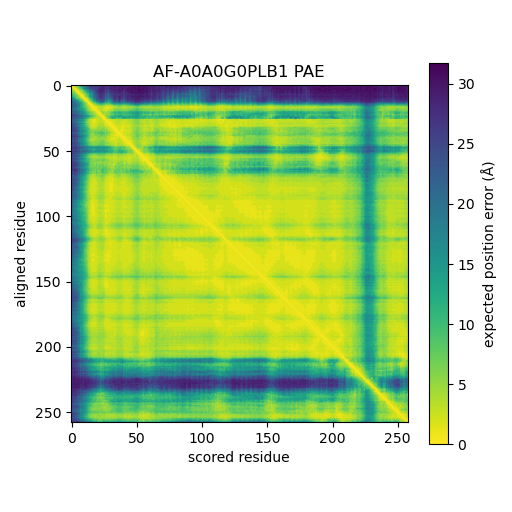12.515 1.00 94.00 110 ASN A CA 1
ATOM 877 C C . ASN A 1 110 ? -14.989 1.899 11.483 1.00 94.00 110 ASN A C 1
ATOM 879 O O . ASN A 1 110 ? -14.442 0.821 11.694 1.00 94.00 110 ASN A O 1
ATOM 883 N N . PHE A 1 111 ? -14.767 2.599 10.368 1.00 92.56 111 PHE A N 1
ATOM 884 C CA . PHE A 1 111 ? -13.922 2.140 9.274 1.00 92.56 111 PHE A CA 1
ATOM 885 C C . PHE A 1 111 ? -13.002 3.259 8.777 1.00 92.56 111 PHE A C 1
ATOM 887 O O . PHE A 1 111 ? -13.450 4.388 8.544 1.00 92.56 111 PHE A O 1
ATOM 894 N N . LEU A 1 112 ? -11.717 2.942 8.600 1.00 93.44 112 LEU A N 1
ATOM 895 C CA . LEU A 1 112 ? -10.720 3.838 8.014 1.00 93.44 112 LEU A CA 1
ATOM 896 C C . LEU A 1 112 ? -9.933 3.114 6.906 1.00 93.44 112 LEU A C 1
ATOM 898 O O . LEU A 1 112 ? -9.043 2.316 7.209 1.00 93.44 112 LEU A O 1
ATOM 902 N N . PRO A 1 113 ? -10.228 3.391 5.628 1.00 92.94 113 PRO A N 1
ATOM 903 C CA . PRO A 1 113 ? -9.478 2.846 4.506 1.00 92.94 113 PRO A CA 1
ATOM 904 C C . PRO A 1 113 ? -8.191 3.642 4.262 1.00 92.94 113 PRO A C 1
ATOM 906 O O . PRO A 1 113 ? -8.192 4.877 4.219 1.00 92.94 113 PRO A O 1
ATOM 909 N N . ILE A 1 114 ? -7.093 2.915 4.074 1.00 94.00 114 ILE A N 1
ATOM 910 C CA . ILE A 1 114 ? -5.768 3.446 3.773 1.00 94.00 114 ILE A CA 1
ATOM 911 C C . ILE A 1 114 ? -5.246 2.758 2.517 1.00 94.00 114 ILE A C 1
ATOM 913 O O . ILE A 1 114 ? -4.923 1.572 2.545 1.00 94.00 114 ILE A O 1
ATOM 917 N N . ARG A 1 115 ? -5.098 3.506 1.427 1.00 92.81 115 ARG A N 1
ATOM 918 C CA . ARG A 1 115 ? -4.329 3.047 0.273 1.00 92.81 115 ARG A CA 1
ATOM 919 C C . ARG A 1 115 ? -2.896 3.492 0.451 1.00 92.81 115 ARG A C 1
ATOM 921 O O . ARG A 1 115 ? -2.582 4.668 0.300 1.00 92.81 115 ARG A O 1
ATOM 928 N N . VAL A 1 116 ? -2.015 2.552 0.742 1.00 94.06 116 VAL A N 1
ATOM 929 C CA . VAL A 1 116 ? -0.630 2.883 1.049 1.00 94.06 116 VAL A CA 1
ATOM 930 C C . VAL A 1 116 ? 0.048 3.532 -0.152 1.00 94.06 116 VAL A C 1
ATOM 932 O O . VAL A 1 116 ? 0.454 4.681 -0.044 1.00 94.06 116 VAL A O 1
ATOM 935 N N . HIS A 1 117 ? 0.043 2.898 -1.323 1.00 89.62 117 HIS A N 1
ATOM 936 C CA . HIS A 1 117 ? 0.604 3.505 -2.532 1.00 89.62 117 HIS A CA 1
ATOM 937 C C . HIS A 1 117 ? -0.497 4.078 -3.436 1.00 89.62 117 HIS A C 1
ATOM 939 O O . HIS A 1 117 ? -1.135 3.365 -4.216 1.00 89.62 117 HIS A O 1
ATOM 945 N N . ASP A 1 118 ? -0.719 5.393 -3.350 1.00 83.12 118 ASP A N 1
ATOM 946 C CA . ASP A 1 118 ? -1.409 6.150 -4.415 1.00 83.12 118 ASP A CA 1
ATOM 947 C C . ASP A 1 118 ? -0.464 6.469 -5.587 1.00 83.12 118 ASP A C 1
ATOM 949 O O . ASP A 1 118 ? -0.884 6.720 -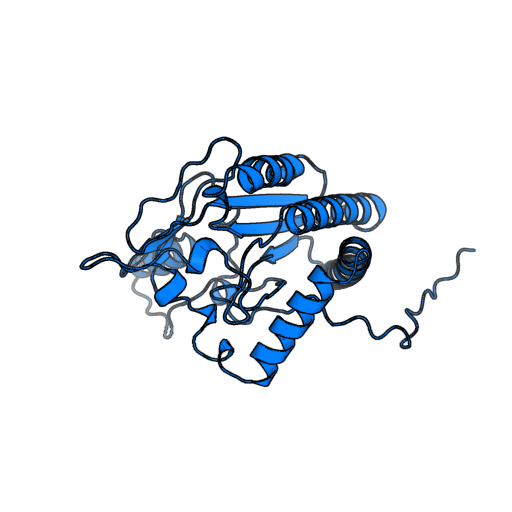6.712 1.00 83.12 118 ASP A O 1
ATOM 953 N N . SER A 1 119 ? 0.838 6.443 -5.331 1.00 84.62 119 SER A N 1
ATOM 954 C CA . SER A 1 119 ? 1.895 6.593 -6.320 1.00 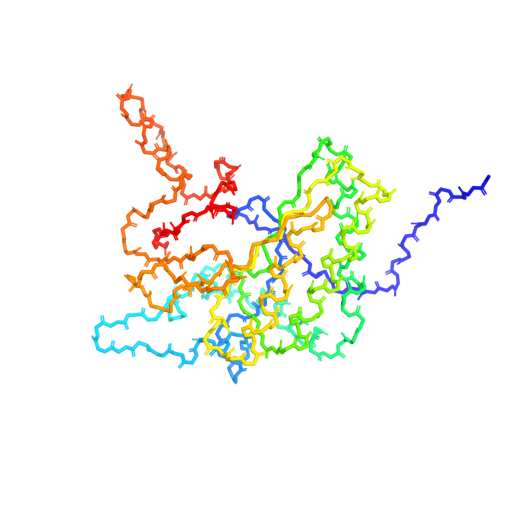84.62 119 SER A CA 1
ATOM 955 C C . SER A 1 119 ? 3.193 6.022 -5.759 1.00 84.62 119 SER A C 1
ATOM 957 O O . SER A 1 119 ? 3.360 5.982 -4.539 1.00 84.62 119 SER A O 1
ATOM 959 N N . GLY A 1 120 ? 4.106 5.615 -6.643 1.00 90.69 120 GLY A N 1
ATOM 960 C CA . GLY A 1 120 ? 5.304 4.880 -6.236 1.00 90.69 120 GLY A CA 1
ATOM 961 C C . GLY A 1 120 ? 5.010 3.419 -5.899 1.00 90.69 120 GLY A C 1
ATOM 962 O O . GLY A 1 120 ? 3.915 2.927 -6.169 1.00 90.69 120 GLY A O 1
ATOM 963 N N . ASP A 1 121 ? 6.002 2.727 -5.348 1.00 94.12 121 ASP A N 1
ATOM 964 C CA . ASP A 1 121 ? 5.884 1.334 -4.909 1.00 94.12 121 ASP A CA 1
ATOM 965 C C . ASP A 1 121 ? 6.905 1.048 -3.793 1.00 94.12 121 ASP A C 1
ATOM 967 O O . ASP A 1 121 ? 7.659 1.938 -3.383 1.00 94.12 121 ASP A O 1
ATOM 971 N N . PHE A 1 122 ? 6.958 -0.191 -3.305 1.00 96.19 122 PHE A N 1
ATOM 972 C CA . PHE A 1 122 ? 8.043 -0.623 -2.437 1.00 96.19 122 PHE A CA 1
ATOM 973 C C . PHE A 1 122 ? 9.390 -0.499 -3.164 1.00 96.19 122 PHE A C 1
ATOM 975 O O . PHE A 1 122 ? 9.553 -0.946 -4.296 1.00 96.19 122 PHE A O 1
ATOM 982 N N . PHE A 1 123 ? 10.379 0.087 -2.492 1.00 94.44 123 PHE A N 1
ATOM 983 C CA . PHE A 1 123 ? 11.707 0.342 -3.065 1.00 94.44 123 PHE A CA 1
ATOM 984 C C . PHE A 1 123 ? 12.848 -0.311 -2.275 1.00 94.44 123 PHE A C 1
ATOM 986 O O . PHE A 1 123 ? 14.000 -0.249 -2.698 1.00 94.44 123 PHE A O 1
ATOM 993 N N . SER A 1 124 ? 12.555 -0.916 -1.121 1.00 95.44 124 SER A N 1
ATOM 994 C CA . SER A 1 124 ? 13.514 -1.683 -0.324 1.00 95.44 124 SER A CA 1
ATOM 995 C C . SER A 1 124 ? 12.798 -2.672 0.601 1.00 95.44 124 SER A C 1
ATOM 997 O O . SER A 1 124 ? 11.659 -2.442 1.009 1.00 95.44 124 SER A O 1
ATOM 999 N N . VAL A 1 125 ? 13.499 -3.741 0.989 1.00 97.00 125 VAL A N 1
ATOM 1000 C CA . VAL A 1 125 ? 13.049 -4.688 2.028 1.00 97.00 125 VAL A CA 1
ATOM 1001 C C . VAL A 1 125 ? 12.764 -3.967 3.345 1.00 97.00 125 VAL A C 1
ATOM 1003 O O . VAL A 1 125 ? 11.715 -4.180 3.951 1.00 97.00 125 VAL A O 1
ATOM 1006 N N . ARG A 1 126 ? 13.652 -3.044 3.741 1.00 97.31 126 ARG A N 1
ATOM 1007 C CA . ARG A 1 126 ? 13.477 -2.225 4.945 1.00 97.31 126 ARG A CA 1
ATOM 1008 C C . ARG A 1 126 ? 12.142 -1.479 4.934 1.00 97.31 126 ARG A C 1
ATOM 1010 O O . ARG A 1 126 ? 11.449 -1.475 5.941 1.00 97.31 126 ARG A O 1
ATOM 1017 N N . TYR A 1 127 ? 11.748 -0.910 3.796 1.00 97.69 127 TYR A N 1
ATOM 1018 C CA . TYR A 1 127 ? 10.489 -0.177 3.701 1.00 97.69 127 TYR A CA 1
ATOM 1019 C C . TYR A 1 127 ? 9.255 -1.084 3.841 1.00 97.69 127 TYR A C 1
ATOM 1021 O O . TYR A 1 127 ? 8.254 -0.679 4.430 1.00 97.69 127 TYR A O 1
ATOM 1029 N N . ILE A 1 128 ? 9.318 -2.332 3.363 1.00 98.38 128 ILE A N 1
ATOM 1030 C CA . ILE A 1 128 ? 8.249 -3.317 3.602 1.00 98.38 128 ILE A CA 1
ATOM 1031 C C . ILE A 1 128 ? 8.157 -3.638 5.101 1.00 98.38 128 ILE A C 1
ATOM 1033 O O . ILE A 1 128 ? 7.063 -3.640 5.665 1.00 98.38 128 ILE A O 1
ATOM 1037 N N . GLN A 1 129 ? 9.298 -3.855 5.759 1.00 98.38 129 GLN A N 1
ATOM 1038 C CA . GLN A 1 129 ? 9.375 -4.126 7.200 1.00 98.38 129 GLN A CA 1
ATOM 1039 C C . GLN A 1 129 ? 8.875 -2.939 8.040 1.00 98.38 129 GLN A C 1
ATOM 1041 O O . GLN A 1 129 ? 8.147 -3.130 9.015 1.00 98.38 129 GLN A O 1
ATOM 1046 N N . ASP A 1 130 ? 9.176 -1.709 7.624 1.00 98.50 130 ASP A N 1
ATOM 1047 C CA . ASP A 1 130 ? 8.644 -0.496 8.245 1.00 98.50 130 ASP A CA 1
ATOM 1048 C C . ASP A 1 130 ? 7.104 -0.475 8.192 1.00 98.50 130 ASP A C 1
ATOM 1050 O O . ASP A 1 130 ? 6.448 -0.201 9.200 1.00 98.50 130 ASP A O 1
ATOM 1054 N N . TRP A 1 131 ? 6.495 -0.850 7.061 1.00 98.56 131 TRP A N 1
ATOM 1055 C CA . TRP A 1 131 ? 5.037 -0.989 6.961 1.00 98.56 131 TRP A CA 1
ATOM 1056 C C . TRP A 1 131 ? 4.468 -2.129 7.804 1.00 98.56 131 TRP A C 1
ATOM 1058 O O . TRP A 1 131 ? 3.397 -1.958 8.388 1.00 98.56 131 TRP A O 1
ATOM 1068 N N . GLN A 1 132 ? 5.173 -3.257 7.928 1.00 98.69 132 GLN A N 1
ATOM 1069 C CA . GLN A 1 132 ? 4.776 -4.322 8.857 1.00 98.69 132 GLN A CA 1
ATOM 1070 C C . GLN A 1 132 ? 4.697 -3.781 10.296 1.00 98.69 132 GLN A C 1
ATOM 1072 O O . GLN A 1 132 ? 3.717 -4.032 11.002 1.00 98.69 132 GLN A O 1
ATOM 1077 N N . MET A 1 133 ? 5.681 -2.979 10.718 1.00 98.69 133 MET A N 1
ATOM 1078 C CA . MET A 1 133 ? 5.682 -2.331 12.033 1.00 98.69 133 MET A CA 1
ATOM 1079 C C . MET A 1 133 ? 4.524 -1.333 12.182 1.00 98.69 133 MET A C 1
ATOM 1081 O O . MET A 1 133 ? 3.813 -1.378 13.186 1.00 98.69 133 MET A O 1
ATOM 1085 N N . ILE A 1 134 ? 4.267 -0.491 11.173 1.00 98.69 134 ILE A N 1
ATOM 1086 C CA . ILE A 1 134 ? 3.141 0.463 11.176 1.00 98.69 134 ILE A CA 1
ATOM 1087 C C . ILE A 1 134 ? 1.801 -0.260 11.346 1.00 98.69 134 ILE A C 1
ATOM 1089 O O . ILE A 1 134 ? 0.968 0.169 12.149 1.00 98.69 134 ILE A O 1
ATOM 1093 N N . VAL A 1 135 ? 1.583 -1.359 10.618 1.00 98.69 135 VAL A N 1
ATOM 1094 C CA . VAL A 1 135 ? 0.351 -2.156 10.712 1.00 98.69 135 VAL A CA 1
ATOM 1095 C C . VAL A 1 135 ? 0.188 -2.736 12.116 1.00 98.69 135 VAL A C 1
ATOM 1097 O O . VAL A 1 135 ? -0.871 -2.564 12.719 1.00 98.69 135 VAL A O 1
ATOM 1100 N N . ARG A 1 136 ? 1.238 -3.352 12.679 1.00 98.62 136 ARG A N 1
ATOM 1101 C CA . ARG A 1 136 ? 1.211 -3.915 14.042 1.00 98.62 136 ARG A CA 1
ATOM 1102 C C . ARG A 1 136 ? 0.919 -2.851 15.099 1.00 98.62 136 ARG A C 1
ATOM 1104 O O . ARG A 1 136 ? 0.065 -3.047 15.960 1.00 98.62 136 ARG A O 1
ATOM 1111 N N . MET A 1 137 ? 1.578 -1.697 15.009 1.00 98.56 137 MET A N 1
ATOM 1112 C CA . MET A 1 137 ? 1.323 -0.570 15.907 1.00 98.56 137 MET A CA 1
ATOM 1113 C C . MET A 1 137 ? -0.104 -0.036 15.763 1.00 98.56 137 MET A C 1
ATOM 1115 O O . MET A 1 137 ? -0.751 0.282 16.757 1.00 98.56 137 MET A O 1
ATOM 1119 N N . THR A 1 138 ? -0.621 0.032 14.536 1.00 98.38 138 THR A N 1
ATOM 1120 C CA . THR A 1 138 ? -1.999 0.462 14.271 1.00 98.38 138 THR A CA 1
ATOM 1121 C C . THR A 1 138 ? -3.013 -0.510 14.870 1.00 98.38 138 THR A C 1
ATOM 1123 O O . THR A 1 138 ? -3.972 -0.067 15.505 1.00 98.38 138 THR A O 1
ATOM 1126 N N . ALA A 1 139 ? -2.782 -1.818 14.733 1.00 98.25 139 ALA A N 1
ATOM 1127 C CA . ALA A 1 139 ? -3.595 -2.854 15.364 1.00 98.25 139 ALA A CA 1
ATOM 1128 C C . ALA A 1 139 ? -3.592 -2.700 16.890 1.00 98.25 139 ALA A C 1
ATOM 1130 O O . ALA A 1 139 ? -4.659 -2.619 17.498 1.00 98.25 139 ALA A O 1
ATOM 1131 N N . PHE A 1 140 ? -2.410 -2.540 17.496 1.00 98.12 140 PHE A N 1
ATOM 1132 C CA . PHE A 1 140 ? -2.271 -2.275 18.929 1.00 98.12 140 PHE A CA 1
ATOM 1133 C C . PHE A 1 140 ? -3.050 -1.022 19.365 1.00 98.12 140 PHE A C 1
ATOM 1135 O O . PHE A 1 140 ? -3.799 -1.061 20.342 1.00 98.12 140 PHE A O 1
ATOM 1142 N N . ILE A 1 141 ? -2.929 0.085 18.625 1.00 97.81 141 ILE A N 1
ATOM 1143 C CA . ILE A 1 141 ? -3.652 1.332 18.908 1.00 97.81 141 ILE A CA 1
ATOM 1144 C C . ILE A 1 141 ? -5.169 1.112 18.856 1.00 97.81 141 ILE A C 1
ATOM 1146 O O . ILE A 1 141 ? -5.885 1.571 19.747 1.00 97.81 141 ILE A O 1
ATOM 1150 N N . CYS A 1 142 ? -5.673 0.418 17.835 1.00 97.62 142 CYS A N 1
ATOM 1151 C CA . CYS A 1 142 ? -7.107 0.181 17.698 1.00 97.62 142 CYS A CA 1
ATOM 1152 C C . CYS A 1 142 ? -7.634 -0.722 18.815 1.00 97.62 142 CYS A C 1
ATOM 1154 O O . CYS A 1 142 ? -8.628 -0.384 19.446 1.00 97.62 142 CYS A O 1
ATOM 1156 N N . GLN A 1 143 ? -6.930 -1.806 19.137 1.00 96.69 143 GLN A N 1
ATOM 1157 C CA . GLN A 1 143 ? -7.339 -2.733 20.194 1.00 96.69 143 GLN A CA 1
ATOM 1158 C C . GLN A 1 143 ? -7.400 -2.068 21.578 1.00 96.69 143 GLN A C 1
ATOM 1160 O O . GLN A 1 143 ? -8.295 -2.369 22.365 1.00 96.69 143 GLN A O 1
ATOM 1165 N N . ASN A 1 144 ? -6.492 -1.135 21.871 1.00 97.19 144 ASN A N 1
ATOM 1166 C CA . ASN A 1 144 ? -6.422 -0.509 23.193 1.00 97.19 144 ASN A CA 1
ATOM 1167 C C . ASN A 1 144 ? -7.260 0.770 23.314 1.00 97.19 144 ASN A C 1
ATOM 1169 O O . ASN A 1 144 ? -7.806 1.040 24.379 1.00 97.19 144 ASN A O 1
ATOM 1173 N N . TYR A 1 145 ? -7.378 1.560 22.242 1.00 96.88 145 TYR A N 1
ATOM 1174 C CA . TYR A 1 145 ? -7.972 2.903 22.316 1.00 96.88 145 TYR A CA 1
ATOM 1175 C C . TYR A 1 145 ? -9.205 3.096 21.426 1.00 96.88 145 TYR A C 1
ATOM 1177 O O . TYR A 1 145 ? -9.982 4.020 21.660 1.00 96.88 145 TYR A O 1
ATOM 1185 N N . PHE A 1 146 ? -9.403 2.256 20.406 1.00 96.44 146 PHE A N 1
ATOM 1186 C CA . PHE A 1 146 ? -10.454 2.431 19.397 1.00 96.44 146 PHE A CA 1
ATOM 1187 C C . PHE A 1 146 ? -11.057 1.086 18.971 1.00 96.44 146 PHE A C 1
ATOM 1189 O O . PHE A 1 146 ? -11.105 0.776 17.787 1.00 96.44 146 PHE A O 1
ATOM 1196 N N . GLN A 1 147 ? -11.519 0.276 19.928 1.00 92.88 147 GLN A N 1
ATOM 1197 C CA . GLN A 1 147 ? -11.872 -1.144 19.723 1.00 92.88 147 GLN A CA 1
ATOM 1198 C C . GLN A 1 147 ? -12.900 -1.406 18.612 1.00 92.88 147 GLN A C 1
ATOM 1200 O O . GLN A 1 147 ? -12.899 -2.469 17.999 1.00 92.88 147 GLN A O 1
ATOM 1205 N N . LYS A 1 148 ? -13.779 -0.434 18.340 1.00 93.88 148 LYS A N 1
ATOM 1206 C CA . LYS A 1 148 ? -14.789 -0.517 17.274 1.00 93.88 148 LYS A CA 1
ATOM 1207 C C . LYS A 1 148 ? -14.249 -0.138 15.890 1.00 93.88 148 LYS A C 1
ATOM 1209 O O . LYS A 1 148 ? -14.994 -0.227 14.924 1.00 93.88 148 LYS A O 1
ATOM 1214 N N . MET A 1 149 ? -13.008 0.332 15.789 1.00 96.12 149 MET A N 1
ATOM 1215 C CA . MET A 1 149 ? -12.401 0.761 14.534 1.00 96.12 149 MET A CA 1
ATOM 1216 C C . MET A 1 149 ? -11.781 -0.423 13.795 1.00 96.12 149 MET A C 1
ATOM 1218 O O . MET A 1 149 ? -10.992 -1.176 14.364 1.00 96.12 149 MET A O 1
ATOM 1222 N N . LEU A 1 150 ? -12.075 -0.514 12.502 1.00 95.88 150 LEU A N 1
ATOM 1223 C CA . LEU A 1 150 ? -11.355 -1.336 11.542 1.00 95.88 150 LEU A CA 1
ATOM 1224 C C . LEU A 1 150 ? -10.536 -0.437 10.610 1.00 95.88 150 LEU A C 1
ATOM 1226 O O . LEU A 1 150 ? -11.095 0.368 9.861 1.00 95.88 150 LEU A O 1
ATOM 1230 N N . VAL A 1 151 ? -9.213 -0.596 10.627 1.00 96.50 151 VAL A N 1
ATOM 1231 C CA . VAL A 1 151 ? -8.315 0.089 9.687 1.00 96.50 151 VAL A CA 1
ATOM 1232 C C . VAL A 1 151 ? -7.936 -0.863 8.556 1.00 96.50 151 VAL A C 1
ATOM 1234 O O . VAL A 1 151 ? -7.343 -1.909 8.794 1.00 96.50 151 VAL A O 1
ATOM 1237 N N . SER A 1 152 ? -8.271 -0.514 7.316 1.00 95.44 152 SER A N 1
ATOM 1238 C CA . SER A 1 152 ? -8.023 -1.371 6.150 1.00 95.44 152 SER A CA 1
ATOM 1239 C C . SER A 1 152 ? -6.870 -0.828 5.320 1.00 95.44 152 SER A C 1
ATOM 1241 O O . SER A 1 152 ? -7.024 0.190 4.651 1.00 95.44 152 SER A O 1
ATOM 1243 N N . PHE A 1 153 ? -5.739 -1.524 5.330 1.00 96.25 153 PHE A N 1
ATOM 1244 C CA . PHE A 1 153 ? -4.570 -1.214 4.523 1.00 96.25 153 PHE A CA 1
ATOM 1245 C C . PHE A 1 153 ? -4.617 -1.935 3.179 1.00 96.25 153 PHE A C 1
ATOM 1247 O O . PHE A 1 153 ? -4.699 -3.163 3.109 1.00 96.25 153 PHE A O 1
ATOM 1254 N N . TRP A 1 154 ? -4.497 -1.161 2.109 1.00 94.50 154 TRP A N 1
ATOM 1255 C CA . TRP A 1 154 ? -4.408 -1.656 0.749 1.00 94.50 154 TRP A CA 1
ATOM 1256 C C . TRP A 1 154 ? -3.063 -1.281 0.128 1.00 94.50 154 TRP A C 1
ATOM 1258 O O . TRP A 1 154 ? -2.729 -0.100 -0.001 1.00 94.50 154 TRP A O 1
ATOM 1268 N N . PHE A 1 155 ? -2.296 -2.298 -0.259 1.00 96.00 155 PHE A N 1
ATOM 1269 C CA . PHE A 1 155 ? -0.967 -2.173 -0.850 1.00 96.00 155 PHE A CA 1
ATOM 1270 C C . PHE A 1 155 ? -0.997 -2.700 -2.291 1.00 96.00 155 PHE A C 1
ATOM 1272 O O . PHE A 1 155 ? -0.691 -3.874 -2.517 1.00 96.00 155 PHE A O 1
ATOM 1279 N N . PRO A 1 156 ? -1.382 -1.876 -3.282 1.00 93.69 156 PRO A N 1
ATOM 1280 C CA . PRO A 1 156 ? -1.135 -2.224 -4.673 1.00 93.69 156 PRO A CA 1
ATOM 1281 C C . PRO A 1 156 ? 0.378 -2.209 -4.919 1.00 93.69 156 PRO A C 1
ATOM 1283 O O . PRO A 1 156 ? 1.054 -1.242 -4.555 1.00 93.69 156 PRO A O 1
ATOM 1286 N N . THR A 1 157 ? 0.914 -3.281 -5.498 1.00 95.38 157 THR A N 1
ATOM 1287 C CA . THR A 1 157 ? 2.354 -3.393 -5.753 1.00 95.38 157 THR A CA 1
ATOM 1288 C C . THR A 1 157 ? 2.665 -4.263 -6.960 1.00 95.38 157 THR A C 1
ATOM 1290 O O . THR A 1 157 ? 1.990 -5.257 -7.213 1.00 95.38 157 THR A O 1
ATOM 1293 N N . ARG A 1 158 ? 3.720 -3.918 -7.692 1.00 94.50 158 ARG A N 1
ATOM 1294 C CA . ARG A 1 158 ? 4.339 -4.758 -8.729 1.00 94.50 158 ARG A CA 1
ATOM 1295 C C . ARG A 1 158 ? 5.581 -5.479 -8.224 1.00 94.50 158 ARG A C 1
ATOM 1297 O O . ARG A 1 158 ? 6.162 -6.276 -8.941 1.00 94.50 158 ARG A O 1
ATOM 1304 N N . MET A 1 159 ? 5.984 -5.241 -6.980 1.00 94.88 159 MET A N 1
ATOM 1305 C CA . MET A 1 159 ? 7.257 -5.729 -6.452 1.00 94.88 159 MET A CA 1
ATOM 1306 C C . MET A 1 159 ? 7.275 -7.214 -6.095 1.00 94.88 159 MET A C 1
ATOM 1308 O O . MET A 1 159 ? 8.292 -7.720 -5.633 1.00 94.88 159 MET A O 1
ATOM 1312 N N . TRP A 1 160 ? 6.180 -7.925 -6.356 1.00 94.94 160 TRP A N 1
ATOM 1313 C CA . TRP A 1 160 ? 6.136 -9.385 -6.316 1.00 94.94 160 TRP A CA 1
ATOM 1314 C C . TRP A 1 160 ? 7.074 -10.031 -7.349 1.00 94.94 160 TRP A C 1
ATOM 1316 O O . TRP A 1 160 ? 7.422 -11.193 -7.188 1.00 94.94 160 TRP A O 1
ATOM 1326 N N . ILE A 1 161 ? 7.518 -9.277 -8.362 1.00 91.81 161 ILE A N 1
ATOM 1327 C CA . ILE A 1 161 ? 8.507 -9.702 -9.367 1.00 91.81 161 ILE A CA 1
ATOM 1328 C C . ILE A 1 161 ? 9.936 -9.854 -8.822 1.00 91.81 161 ILE A C 1
ATOM 1330 O O . ILE A 1 161 ? 10.791 -10.393 -9.517 1.00 91.81 161 ILE A O 1
ATOM 1334 N N . ALA A 1 162 ? 10.223 -9.340 -7.622 1.00 90.75 162 ALA A N 1
ATOM 1335 C CA . ALA A 1 162 ? 11.544 -9.414 -7.006 1.00 90.75 162 ALA A CA 1
ATOM 1336 C C . ALA A 1 162 ? 11.517 -10.383 -5.815 1.00 90.75 162 ALA A C 1
ATOM 1338 O O . ALA A 1 162 ? 10.853 -10.117 -4.810 1.00 90.75 162 ALA A O 1
ATOM 1339 N N . ASP A 1 163 ? 12.268 -11.484 -5.895 1.00 89.69 163 ASP A N 1
ATOM 1340 C CA . ASP A 1 163 ? 12.240 -12.569 -4.897 1.00 89.69 163 ASP A CA 1
ATOM 1341 C C . ASP A 1 163 ? 12.527 -12.092 -3.469 1.00 89.69 163 ASP A C 1
ATOM 1343 O O . ASP A 1 163 ? 11.863 -12.492 -2.507 1.00 89.69 163 ASP A O 1
ATOM 1347 N N . ASN A 1 164 ? 13.488 -11.176 -3.319 1.00 91.06 164 ASN A N 1
ATOM 1348 C CA . ASN A 1 164 ? 13.839 -10.598 -2.025 1.00 91.06 164 ASN A CA 1
ATOM 1349 C C . ASN A 1 164 ? 12.700 -9.758 -1.419 1.00 91.06 164 ASN A C 1
ATOM 1351 O O . ASN A 1 164 ? 12.648 -9.601 -0.201 1.00 91.06 164 ASN A O 1
ATOM 1355 N N . PHE A 1 165 ? 11.781 -9.238 -2.236 1.00 96.31 165 PHE A N 1
ATOM 1356 C CA . PHE A 1 165 ? 10.615 -8.485 -1.775 1.00 96.31 165 PHE A CA 1
ATOM 1357 C C . PHE A 1 165 ? 9.443 -9.432 -1.531 1.00 96.31 165 PHE A C 1
ATOM 1359 O O . PHE A 1 165 ? 8.737 -9.265 -0.540 1.00 96.31 165 PHE A O 1
ATOM 1366 N N . LEU A 1 166 ? 9.257 -10.452 -2.375 1.00 96.81 166 LEU A N 1
ATOM 1367 C CA . LEU A 1 166 ? 8.131 -11.383 -2.295 1.00 96.81 166 LEU A CA 1
ATOM 1368 C C . LEU A 1 166 ? 7.981 -12.007 -0.901 1.00 96.81 166 LEU A C 1
ATOM 1370 O O . LEU A 1 166 ? 6.886 -11.997 -0.337 1.00 96.81 166 LEU A O 1
ATOM 1374 N N . LYS A 1 167 ? 9.081 -12.472 -0.297 1.00 96.69 167 LYS A N 1
ATOM 1375 C CA . LYS A 1 167 ? 9.064 -13.025 1.070 1.00 96.69 167 LYS A CA 1
ATOM 1376 C C . LYS A 1 167 ? 8.489 -12.035 2.093 1.00 96.69 167 LYS A C 1
ATOM 1378 O O . LYS A 1 167 ? 7.681 -12.411 2.944 1.00 96.69 167 LYS A O 1
ATOM 1383 N N . GLU A 1 168 ? 8.884 -10.771 1.999 1.00 98.12 168 GLU A N 1
ATOM 1384 C CA . GLU A 1 168 ? 8.454 -9.708 2.911 1.00 98.12 168 GLU A CA 1
ATOM 1385 C C . GLU A 1 168 ? 7.027 -9.229 2.622 1.00 98.12 168 GLU A C 1
ATOM 1387 O O . GLU A 1 168 ? 6.285 -8.899 3.547 1.00 98.12 168 GLU A O 1
ATOM 1392 N N . LEU A 1 169 ? 6.603 -9.249 1.356 1.00 98.38 169 LEU A N 1
ATOM 1393 C CA . LEU A 1 169 ? 5.224 -8.973 0.952 1.00 98.38 169 LEU A CA 1
ATOM 1394 C C . LEU A 1 169 ? 4.261 -10.035 1.494 1.00 98.38 169 LEU A C 1
ATOM 1396 O O . LEU A 1 169 ? 3.202 -9.693 2.020 1.00 98.38 169 LEU A O 1
ATOM 1400 N N . VAL A 1 170 ? 4.647 -11.314 1.442 1.00 98.19 170 VAL A N 1
ATOM 1401 C CA . VAL A 1 170 ? 3.880 -12.412 2.051 1.00 98.19 170 VAL A CA 1
ATOM 1402 C C . VAL A 1 170 ? 3.831 -12.260 3.574 1.00 98.19 170 VAL A C 1
ATOM 1404 O O . VAL A 1 170 ? 2.777 -12.456 4.180 1.00 98.19 170 VAL A O 1
ATOM 1407 N N . SER A 1 171 ? 4.940 -11.867 4.212 1.00 98.12 171 SER A N 1
ATOM 1408 C CA . SER A 1 171 ? 4.962 -11.553 5.650 1.00 98.12 171 SER A CA 1
ATOM 1409 C C . SER A 1 171 ? 3.994 -10.414 6.001 1.00 98.12 171 SER A C 1
ATOM 1411 O O . SER A 1 171 ? 3.206 -10.532 6.940 1.00 98.12 171 SER A O 1
ATOM 1413 N N . LEU A 1 172 ? 3.974 -9.349 5.195 1.00 98.50 172 LEU A N 1
ATOM 1414 C CA . LEU A 1 172 ? 3.037 -8.238 5.344 1.00 98.50 172 LEU A CA 1
ATOM 1415 C C . LEU A 1 172 ? 1.577 -8.687 5.163 1.00 98.50 172 LEU A C 1
ATOM 1417 O O . LEU A 1 172 ? 0.736 -8.334 5.987 1.00 98.50 172 LEU A O 1
ATOM 1421 N N . GLN A 1 173 ? 1.268 -9.514 4.158 1.00 97.94 173 GLN A N 1
ATOM 1422 C CA . GLN A 1 173 ? -0.085 -10.047 3.942 1.00 97.94 173 GLN A CA 1
ATOM 1423 C C . GLN A 1 173 ? -0.589 -10.882 5.131 1.00 97.94 173 GLN A C 1
ATOM 1425 O O . GLN A 1 173 ? -1.772 -10.815 5.473 1.00 97.94 173 GLN A O 1
ATOM 1430 N N . LYS A 1 174 ? 0.288 -11.641 5.804 1.00 98.12 174 LYS A N 1
ATOM 1431 C CA . LYS A 1 174 ? -0.077 -12.441 6.992 1.00 98.12 174 LYS A CA 1
ATOM 1432 C C . LYS A 1 174 ? -0.595 -11.592 8.157 1.00 98.12 174 LYS A C 1
ATOM 1434 O O . LYS A 1 174 ? -1.330 -12.111 8.996 1.00 98.12 174 LYS A O 1
ATOM 1439 N N . LEU A 1 175 ? -0.287 -10.292 8.188 1.00 97.94 175 LEU A N 1
ATOM 1440 C CA . LEU A 1 175 ? -0.832 -9.365 9.185 1.00 97.94 175 LEU A CA 1
ATOM 1441 C C . LEU A 1 175 ? -2.337 -9.113 9.023 1.00 97.94 175 LEU A C 1
ATOM 1443 O O . LEU A 1 175 ? -2.943 -8.514 9.903 1.00 97.94 175 LEU A O 1
ATOM 1447 N N . ASN A 1 176 ? -2.979 -9.615 7.963 1.00 95.94 176 ASN A N 1
ATOM 1448 C CA . ASN A 1 176 ? -4.441 -9.619 7.860 1.00 95.94 176 ASN A CA 1
ATOM 1449 C C . ASN A 1 176 ? -5.129 -10.446 8.971 1.00 95.94 176 ASN A C 1
ATOM 1451 O O . ASN A 1 176 ? -6.341 -10.355 9.134 1.00 95.94 176 ASN A O 1
ATOM 1455 N N . ASN A 1 177 ? -4.370 -11.242 9.732 1.00 93.81 177 ASN A N 1
ATOM 1456 C CA . ASN A 1 177 ? -4.861 -11.972 10.903 1.00 93.81 177 ASN A CA 1
ATOM 1457 C C . ASN A 1 177 ? -4.860 -11.130 12.196 1.00 93.81 177 ASN A C 1
ATOM 1459 O O . ASN A 1 177 ? -5.357 -11.588 13.224 1.00 93.81 177 ASN A O 1
ATOM 1463 N N . GLU A 1 178 ? -4.287 -9.923 12.176 1.00 95.19 178 GLU A N 1
ATOM 1464 C CA . GLU A 1 178 ? -4.248 -9.031 13.337 1.00 95.19 178 GLU A CA 1
ATOM 1465 C C . GLU A 1 178 ? -5.632 -8.416 13.605 1.00 95.19 178 GLU A C 1
ATOM 1467 O O . GLU A 1 178 ? -6.350 -8.004 12.692 1.00 95.19 178 GLU A O 1
ATOM 1472 N N . LYS A 1 179 ? -6.024 -8.310 14.880 1.00 94.94 179 LYS A N 1
ATOM 1473 C CA . LYS A 1 179 ? -7.326 -7.724 15.238 1.00 94.94 179 LYS A CA 1
ATOM 1474 C C . LYS A 1 179 ? -7.368 -6.228 14.919 1.00 94.94 179 LYS A C 1
ATOM 1476 O O . LYS A 1 179 ? -6.385 -5.510 15.112 1.00 94.94 179 LYS A O 1
ATOM 1481 N N . CYS A 1 180 ? -8.557 -5.759 14.532 1.00 95.44 180 CYS A N 1
ATOM 1482 C CA . CYS A 1 180 ? -8.870 -4.357 14.219 1.00 95.44 180 CYS A CA 1
ATOM 1483 C C . CYS A 1 180 ? -8.156 -3.788 12.979 1.00 95.44 180 CYS A C 1
ATOM 1485 O O . CYS A 1 180 ? -8.285 -2.594 12.693 1.00 95.44 180 CYS A O 1
ATOM 1487 N N . VAL A 1 181 ? -7.456 -4.623 12.208 1.00 97.00 181 VAL A N 1
ATOM 1488 C CA . VAL A 1 181 ? -6.892 -4.244 10.912 1.00 97.00 181 VAL A CA 1
ATOM 1489 C C . VAL A 1 181 ? -7.277 -5.248 9.831 1.00 97.00 181 VAL A C 1
ATOM 1491 O O . VAL A 1 181 ? -7.571 -6.404 10.106 1.00 97.00 181 VAL A O 1
ATOM 1494 N N . SER A 1 182 ? -7.285 -4.787 8.586 1.00 96.06 182 SER A N 1
ATOM 1495 C CA . SER A 1 182 ? -7.338 -5.632 7.394 1.00 96.06 182 SER A CA 1
ATOM 1496 C C . SER A 1 182 ? -6.160 -5.262 6.507 1.00 96.06 182 SER A C 1
ATOM 1498 O O . SER A 1 182 ? -5.852 -4.079 6.361 1.00 96.06 182 SER A O 1
ATOM 1500 N N . VAL A 1 183 ? -5.482 -6.257 5.945 1.00 97.19 183 VAL A N 1
ATOM 1501 C CA . VAL A 1 183 ? -4.314 -6.066 5.085 1.00 97.19 183 VAL A CA 1
ATOM 1502 C C . VAL A 1 183 ? -4.528 -6.796 3.767 1.00 97.19 183 VAL A C 1
ATOM 1504 O O . VAL A 1 183 ? -4.737 -8.009 3.738 1.00 97.19 183 VAL A O 1
ATOM 1507 N N . ALA A 1 184 ? -4.428 -6.049 2.672 1.00 96.81 184 ALA A N 1
ATOM 1508 C CA . ALA A 1 184 ? -4.483 -6.573 1.316 1.00 96.81 184 ALA A CA 1
ATOM 1509 C C . ALA A 1 184 ? -3.270 -6.087 0.513 1.00 96.81 184 ALA A C 1
ATOM 1511 O O . ALA A 1 184 ? -3.262 -4.975 -0.023 1.00 96.81 184 ALA A O 1
ATOM 1512 N N . VAL A 1 185 ? -2.247 -6.934 0.424 1.00 97.44 185 VAL A N 1
ATOM 1513 C CA . VAL A 1 185 ? -1.110 -6.795 -0.488 1.00 97.44 185 VAL A CA 1
ATOM 1514 C C . VAL A 1 185 ? -1.514 -7.391 -1.827 1.00 97.44 185 VAL A C 1
ATOM 1516 O O . VAL A 1 185 ? -1.550 -8.610 -1.982 1.00 97.44 185 VAL A O 1
ATOM 1519 N N . ARG A 1 186 ? -1.889 -6.527 -2.777 1.00 95.19 186 ARG A N 1
ATOM 1520 C CA . ARG A 1 186 ? -2.438 -6.947 -4.071 1.00 95.19 186 ARG A CA 1
ATOM 1521 C C . ARG A 1 186 ? -1.371 -6.852 -5.161 1.00 95.19 186 ARG A C 1
ATOM 1523 O O . ARG A 1 186 ? -0.946 -5.734 -5.483 1.00 95.19 186 ARG A O 1
ATOM 1530 N N . PRO A 1 187 ? -0.967 -7.983 -5.761 1.00 96.06 187 PRO A N 1
ATOM 1531 C CA . PRO A 1 187 ? -0.046 -7.967 -6.877 1.00 96.06 187 PRO A CA 1
ATOM 1532 C C . PRO A 1 187 ? -0.742 -7.342 -8.092 1.00 96.06 187 PRO A C 1
ATOM 1534 O O . PRO A 1 187 ? -1.832 -7.737 -8.502 1.00 96.06 187 PRO A O 1
ATOM 1537 N N . SER A 1 188 ? -0.135 -6.297 -8.632 1.00 94.25 188 SER A N 1
ATOM 1538 C CA . SER A 1 188 ? -0.620 -5.572 -9.799 1.00 94.25 188 SER A CA 1
ATOM 1539 C C . SER A 1 188 ? 0.062 -6.089 -11.058 1.00 94.25 188 SER A C 1
ATOM 1541 O O . SER A 1 188 ? 1.264 -6.354 -11.033 1.00 94.25 188 SER A O 1
ATOM 1543 N N . ALA A 1 189 ? -0.699 -6.189 -12.145 1.00 94.31 189 ALA A N 1
ATOM 1544 C CA . ALA A 1 189 ? -0.193 -6.461 -13.484 1.00 94.31 189 ALA A CA 1
ATOM 1545 C C . ALA A 1 189 ? 0.916 -5.480 -13.894 1.00 94.31 189 ALA A C 1
ATOM 1547 O O . ALA A 1 189 ? 0.935 -4.320 -13.451 1.00 94.31 189 ALA A O 1
ATOM 1548 N N . ILE A 1 190 ? 1.823 -5.943 -14.755 1.00 92.38 190 ILE A N 1
ATOM 1549 C CA . ILE A 1 190 ? 2.928 -5.136 -15.282 1.00 92.38 190 ILE A CA 1
ATOM 1550 C C . ILE A 1 190 ? 2.456 -4.354 -16.508 1.00 92.38 190 ILE A C 1
ATOM 1552 O O . ILE A 1 190 ? 2.644 -3.134 -16.553 1.00 92.38 190 ILE A O 1
ATOM 1556 N N . HIS A 1 191 ? 1.762 -5.018 -17.429 1.00 92.06 191 HIS A N 1
ATOM 1557 C CA . HIS A 1 191 ? 1.281 -4.429 -18.670 1.00 92.06 191 HIS A CA 1
ATOM 1558 C C . HIS A 1 191 ? -0.237 -4.266 -18.690 1.00 92.06 191 HIS A C 1
ATOM 1560 O O . HIS A 1 191 ? -0.977 -4.895 -17.930 1.00 92.06 191 HIS A O 1
ATOM 1566 N N . ILE A 1 192 ? -0.698 -3.363 -19.551 1.00 89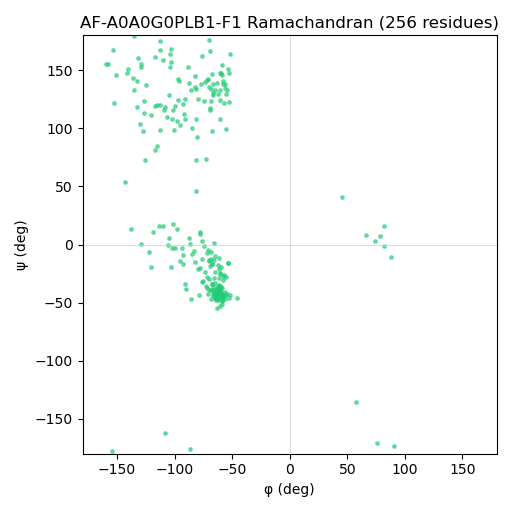.56 192 ILE A N 1
ATOM 1567 C CA . ILE A 1 192 ? -2.120 -3.199 -19.847 1.00 89.56 192 ILE A CA 1
ATOM 1568 C C . ILE A 1 192 ? -2.592 -4.446 -20.603 1.00 89.56 192 ILE A C 1
ATOM 1570 O O . ILE A 1 192 ? -1.917 -4.904 -21.520 1.00 89.56 192 ILE A O 1
ATOM 1574 N N . GLY A 1 193 ? -3.737 -4.998 -20.199 1.00 88.62 193 GLY A N 1
ATOM 1575 C CA . GLY A 1 193 ? -4.312 -6.219 -20.771 1.00 88.62 193 GLY A CA 1
ATOM 1576 C C . GLY A 1 193 ? -3.826 -7.524 -20.132 1.00 88.62 193 GLY A C 1
ATOM 1577 O O . GLY A 1 193 ? -4.439 -8.564 -20.363 1.00 88.62 193 GLY A O 1
ATOM 1578 N N . ASP A 1 194 ? -2.792 -7.488 -19.284 1.00 91.56 194 ASP A N 1
ATOM 1579 C CA . ASP A 1 194 ? -2.358 -8.669 -18.532 1.00 91.56 194 ASP A CA 1
ATOM 1580 C C . ASP A 1 194 ? -3.488 -9.189 -17.622 1.00 91.56 194 ASP A C 1
ATOM 1582 O O . ASP A 1 194 ? -4.269 -8.428 -17.029 1.00 91.56 194 ASP A O 1
ATOM 1586 N N . ALA A 1 195 ? -3.522 -10.509 -17.433 1.00 92.31 195 ALA A N 1
ATOM 1587 C CA . ALA A 1 195 ? -4.351 -11.125 -16.406 1.00 92.31 195 ALA A CA 1
ATOM 1588 C C . ALA A 1 195 ? -3.975 -10.604 -15.005 1.00 92.31 195 ALA A C 1
ATOM 1590 O O . ALA A 1 195 ? -2.845 -10.188 -14.738 1.00 9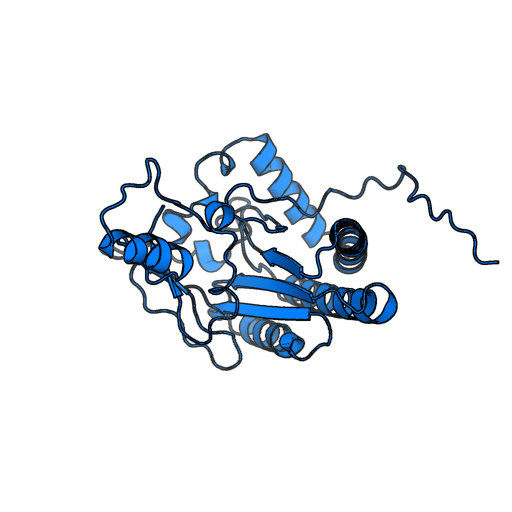2.31 195 ALA A O 1
ATOM 1591 N N . CYS A 1 196 ? -4.931 -10.644 -14.074 1.00 93.81 196 CYS A N 1
ATOM 1592 C CA . CYS A 1 196 ? -4.644 -10.357 -12.670 1.00 93.81 196 CYS A CA 1
ATOM 1593 C C . CYS A 1 196 ? -3.609 -11.365 -12.137 1.00 93.81 196 CYS A C 1
ATOM 1595 O O . CYS A 1 196 ? -3.885 -12.561 -12.192 1.00 93.81 196 CYS A O 1
ATOM 1597 N N . PRO A 1 197 ? -2.462 -10.924 -11.586 1.00 95.62 197 PRO A N 1
ATOM 1598 C CA . PRO A 1 197 ? -1.464 -11.859 -11.079 1.00 95.62 197 PRO A CA 1
ATOM 1599 C C . PRO A 1 197 ? -1.999 -12.705 -9.918 1.00 95.62 197 PRO A C 1
ATOM 1601 O O . PRO A 1 197 ? -2.645 -12.185 -9.001 1.00 95.62 197 PRO A O 1
ATOM 1604 N N . GLU A 1 198 ? -1.668 -13.992 -9.924 1.00 95.62 198 GLU A N 1
ATOM 1605 C CA . GLU A 1 198 ? -1.982 -14.934 -8.850 1.00 95.62 198 GLU A CA 1
ATOM 1606 C C . GLU A 1 198 ? -0.688 -15.371 -8.169 1.00 95.62 198 GLU A C 1
ATOM 1608 O O . GLU A 1 198 ? 0.047 -16.223 -8.660 1.00 95.62 198 GLU A O 1
ATOM 1613 N N . ILE A 1 199 ? -0.386 -14.742 -7.033 1.00 96.56 199 ILE A N 1
ATOM 1614 C CA . ILE A 1 199 ? 0.858 -14.975 -6.300 1.00 96.56 199 ILE A CA 1
ATOM 1615 C C . ILE A 1 199 ? 0.528 -15.646 -4.971 1.00 96.56 199 ILE A C 1
ATOM 1617 O O . ILE A 1 199 ? -0.200 -15.088 -4.146 1.00 96.56 199 ILE A O 1
ATOM 1621 N N . SER A 1 200 ? 1.075 -16.845 -4.758 1.00 96.44 200 SER A N 1
ATOM 1622 C CA . SER A 1 200 ? 0.842 -17.615 -3.534 1.00 96.44 200 SER A CA 1
ATOM 1623 C C . SER A 1 200 ? 1.211 -16.807 -2.287 1.00 96.44 200 SER A C 1
ATOM 1625 O O . SER A 1 200 ? 2.296 -16.234 -2.187 1.00 96.44 200 SER A O 1
ATOM 1627 N N . GLY A 1 201 ? 0.287 -16.749 -1.328 1.00 95.81 201 GLY A N 1
ATOM 1628 C CA . GLY A 1 201 ? 0.460 -16.013 -0.076 1.00 95.81 201 GLY A CA 1
ATOM 1629 C C . GLY A 1 201 ? 0.177 -14.507 -0.146 1.00 95.81 201 GLY A C 1
ATOM 1630 O O . GLY A 1 201 ? 0.258 -13.859 0.897 1.00 95.81 201 GLY A O 1
ATOM 1631 N N . LEU A 1 202 ? -0.178 -13.952 -1.312 1.00 97.06 202 LEU A N 1
ATOM 1632 C CA . LEU A 1 202 ? -0.663 -12.573 -1.460 1.00 97.06 202 LEU A CA 1
ATOM 1633 C C . LEU A 1 202 ? -2.190 -12.529 -1.646 1.00 97.06 202 LEU A C 1
ATOM 1635 O O . LEU A 1 202 ? -2.843 -13.556 -1.835 1.00 97.06 202 LEU A O 1
ATOM 1639 N N . ALA A 1 203 ? -2.781 -11.334 -1.558 1.00 95.50 203 ALA A N 1
ATOM 1640 C CA . ALA A 1 203 ? -4.187 -11.146 -1.912 1.00 95.50 203 ALA A CA 1
ATOM 1641 C C . ALA A 1 203 ? -4.388 -11.297 -3.432 1.00 95.50 203 ALA A C 1
ATOM 1643 O O . ALA A 1 203 ? -3.428 -11.270 -4.201 1.00 95.50 203 ALA A O 1
ATOM 1644 N N . SER A 1 204 ? -5.641 -11.433 -3.879 1.00 93.31 204 SER A N 1
ATOM 1645 C CA . SER A 1 204 ? -5.924 -11.570 -5.313 1.00 93.31 204 SER A CA 1
ATOM 1646 C C . SER A 1 204 ? -5.430 -10.354 -6.108 1.00 93.31 204 SER A C 1
ATOM 1648 O O . SER A 1 204 ? -5.399 -9.225 -5.608 1.00 93.31 204 SER A O 1
ATOM 1650 N N . GLY A 1 205 ? -5.007 -10.586 -7.348 1.00 93.44 205 GLY A N 1
ATOM 1651 C CA . GLY A 1 205 ? -4.352 -9.564 -8.151 1.00 93.44 205 GLY A CA 1
ATOM 1652 C C . GLY A 1 205 ? -5.258 -8.427 -8.611 1.00 93.44 205 GLY A C 1
ATOM 1653 O O . GLY A 1 205 ? -6.476 -8.405 -8.379 1.00 93.44 205 GLY A O 1
ATOM 1654 N N . THR A 1 206 ? -4.633 -7.460 -9.275 1.00 92.69 206 THR A N 1
ATOM 1655 C CA . THR A 1 206 ? -5.319 -6.390 -10.004 1.00 92.69 206 THR A CA 1
ATOM 1656 C C . THR A 1 206 ? -4.681 -6.156 -11.365 1.00 92.69 206 THR A C 1
ATOM 1658 O O . THR A 1 206 ? -3.455 -6.177 -11.461 1.00 92.69 206 THR A O 1
ATOM 1661 N N . SER A 1 207 ? -5.472 -5.843 -12.387 1.00 91.94 207 SER A N 1
ATOM 1662 C CA . SER A 1 207 ? -4.968 -5.430 -13.702 1.00 91.94 207 SER A CA 1
ATOM 1663 C C . SER A 1 207 ? -5.714 -4.216 -14.258 1.00 91.94 207 SER A C 1
ATOM 1665 O O . SER A 1 207 ? -6.575 -3.643 -13.583 1.00 91.94 207 SER A O 1
ATOM 1667 N N . VAL A 1 208 ? -5.313 -3.766 -15.446 1.00 89.38 208 VAL A N 1
ATOM 1668 C CA . VAL A 1 208 ? -5.907 -2.628 -16.155 1.00 89.38 208 VAL A CA 1
ATOM 1669 C C . VAL A 1 208 ? -6.151 -3.024 -17.607 1.00 89.38 208 VAL A C 1
ATOM 1671 O O . VAL A 1 208 ? -5.294 -3.673 -18.201 1.00 89.38 208 VAL A O 1
ATOM 1674 N N . GLU A 1 209 ? -7.275 -2.600 -18.175 1.00 88.25 209 GLU A N 1
ATOM 1675 C CA . GLU A 1 209 ? -7.615 -2.767 -19.594 1.00 88.25 209 GLU A CA 1
ATOM 1676 C C . GLU A 1 209 ? -8.102 -1.443 -20.209 1.00 88.25 209 GLU A C 1
ATOM 1678 O O . GLU A 1 209 ? -8.528 -0.537 -19.488 1.00 88.25 209 GLU A O 1
ATOM 1683 N N . ASP A 1 210 ? -8.073 -1.328 -21.541 1.00 78.25 210 ASP A N 1
ATOM 1684 C CA . ASP A 1 210 ? -8.560 -0.141 -22.271 1.00 78.25 210 ASP A CA 1
ATOM 1685 C C . ASP A 1 210 ? -10.103 0.006 -22.252 1.00 78.25 210 ASP A C 1
ATOM 1687 O O . ASP A 1 210 ? -10.643 1.002 -22.731 1.00 78.25 210 ASP A O 1
ATOM 1691 N N . GLY A 1 211 ? -10.825 -0.966 -21.680 1.00 74.31 211 GLY A N 1
ATOM 1692 C CA . GLY A 1 211 ? -12.286 -1.028 -21.615 1.00 74.31 211 GLY A CA 1
ATOM 1693 C C . GLY A 1 211 ? -12.899 -0.790 -20.228 1.00 74.31 211 GLY A C 1
ATOM 1694 O O . GLY A 1 211 ? -12.293 -0.237 -19.308 1.00 74.31 211 GLY A O 1
ATOM 1695 N N . ILE A 1 212 ? -14.160 -1.209 -20.081 1.00 66.62 212 ILE A N 1
ATOM 1696 C CA . ILE A 1 212 ? -14.894 -1.160 -18.813 1.00 66.62 212 ILE A CA 1
ATOM 1697 C C . ILE A 1 212 ? -14.474 -2.368 -17.966 1.00 66.62 212 ILE A C 1
ATOM 1699 O O . ILE A 1 212 ? -15.099 -3.424 -18.040 1.00 66.62 212 ILE A O 1
ATOM 1703 N N . GLY A 1 213 ? -13.457 -2.171 -17.123 1.00 71.88 213 GLY A N 1
ATOM 1704 C CA . GLY A 1 213 ? -12.996 -3.184 -16.171 1.00 71.88 213 GLY A CA 1
ATOM 1705 C C . GLY A 1 213 ? -14.106 -3.767 -15.285 1.00 71.88 213 GLY A C 1
ATOM 1706 O O . GLY A 1 213 ? -15.179 -3.191 -15.102 1.00 71.88 213 GLY A O 1
ATOM 1707 N N . ASN A 1 214 ? -13.829 -4.897 -14.636 1.00 76.69 214 ASN A N 1
ATOM 1708 C CA . ASN A 1 214 ? -14.798 -5.636 -13.819 1.00 76.69 214 ASN A CA 1
ATOM 1709 C C . ASN A 1 214 ? -15.056 -5.045 -12.411 1.00 76.69 214 ASN A C 1
ATOM 1711 O O . ASN A 1 214 ? -15.687 -5.687 -11.564 1.00 76.69 214 ASN A O 1
ATOM 1715 N N . CYS A 1 215 ? -14.566 -3.833 -12.129 1.00 75.31 215 CYS A N 1
ATOM 1716 C CA . CYS A 1 215 ? -14.659 -3.217 -10.810 1.00 75.31 215 CYS A CA 1
ATOM 1717 C C . CYS A 1 215 ? -16.129 -3.107 -10.339 1.00 75.31 215 CYS A C 1
ATOM 1719 O O . CYS A 1 215 ? -16.925 -2.411 -10.976 1.00 75.31 215 CYS A O 1
ATOM 1721 N N . PRO A 1 216 ? -16.506 -3.690 -9.178 1.00 67.69 216 PRO A N 1
ATOM 1722 C CA . PRO A 1 216 ? -17.892 -3.702 -8.698 1.00 67.69 216 PRO A CA 1
ATOM 1723 C C . PRO A 1 216 ? -18.514 -2.314 -8.511 1.00 67.69 216 PRO A C 1
ATOM 1725 O O . PRO A 1 216 ? -19.731 -2.166 -8.584 1.00 67.69 216 PRO A O 1
ATOM 1728 N N . ALA A 1 217 ? -17.691 -1.298 -8.241 1.00 64.88 217 ALA A N 1
ATOM 1729 C CA . ALA A 1 217 ? -18.117 0.098 -8.167 1.00 64.88 217 ALA A CA 1
ATOM 1730 C C . ALA A 1 217 ? -18.739 0.573 -9.490 1.00 64.88 217 ALA A C 1
ATOM 1732 O O . ALA A 1 217 ? -19.835 1.128 -9.496 1.00 64.88 217 ALA A O 1
ATOM 1733 N N . ILE A 1 218 ? -18.053 0.293 -10.598 1.00 63.53 218 ILE A N 1
ATOM 1734 C CA . ILE A 1 218 ? -18.448 0.693 -11.949 1.00 63.53 218 ILE A CA 1
ATOM 1735 C C . ILE A 1 218 ? -19.539 -0.254 -12.464 1.00 63.53 218 ILE A C 1
ATOM 1737 O O . ILE A 1 218 ? -20.569 0.199 -12.953 1.00 63.53 218 ILE A O 1
ATOM 1741 N N . ALA A 1 219 ? -19.391 -1.566 -12.255 1.00 62.75 219 ALA A N 1
ATOM 1742 C CA . ALA A 1 219 ? -20.376 -2.560 -12.683 1.00 62.75 219 ALA A CA 1
ATOM 1743 C C . ALA A 1 219 ? -21.768 -2.348 -12.055 1.00 62.75 219 ALA A C 1
ATOM 1745 O O . ALA A 1 219 ? -22.781 -2.541 -12.726 1.00 62.75 219 ALA A O 1
ATOM 1746 N N . ASN A 1 220 ? -21.850 -1.923 -10.787 1.00 57.34 220 ASN A N 1
ATOM 1747 C CA . ASN A 1 220 ? -23.136 -1.611 -10.152 1.00 57.34 220 ASN A CA 1
ATOM 1748 C C . ASN A 1 220 ? -23.746 -0.304 -10.677 1.00 57.34 220 ASN A C 1
ATOM 1750 O O . ASN A 1 220 ? -24.958 -0.250 -10.872 1.00 57.34 220 ASN A O 1
ATOM 1754 N N . ALA A 1 221 ? -22.927 0.708 -10.986 1.00 58.69 221 ALA A N 1
ATOM 1755 C CA . ALA A 1 221 ? -23.404 1.912 -11.668 1.00 58.69 221 ALA A CA 1
ATOM 1756 C C . ALA A 1 221 ? -23.977 1.586 -13.063 1.00 58.69 221 ALA A C 1
ATOM 1758 O O . ALA A 1 221 ? -24.976 2.167 -13.474 1.00 58.69 221 ALA A O 1
ATOM 1759 N N . LEU A 1 222 ? -23.399 0.601 -13.761 1.00 56.25 222 LEU A N 1
ATOM 1760 C CA . LEU A 1 222 ? -23.883 0.131 -15.062 1.00 56.25 222 LEU A CA 1
ATOM 1761 C C . LEU A 1 222 ? -25.150 -0.732 -14.971 1.00 56.25 222 LEU A C 1
ATOM 1763 O O . LEU A 1 222 ? -25.964 -0.693 -15.886 1.00 56.25 222 LEU A O 1
ATOM 1767 N N . LYS A 1 223 ? -25.359 -1.502 -13.896 1.00 53.09 223 LYS A N 1
ATOM 1768 C CA . LYS A 1 223 ? -26.580 -2.318 -13.721 1.00 53.09 223 LYS A CA 1
ATOM 1769 C C . LYS A 1 223 ? -27.833 -1.480 -13.457 1.00 53.09 223 LYS A C 1
ATOM 1771 O O . LYS A 1 223 ? -28.907 -1.873 -13.906 1.00 53.09 223 LYS A O 1
ATOM 1776 N N . ASN A 1 224 ? -27.690 -0.307 -12.838 1.00 50.34 224 ASN A N 1
ATOM 1777 C CA . ASN A 1 224 ? -28.790 0.651 -12.676 1.00 50.34 224 ASN A CA 1
ATOM 1778 C C . ASN A 1 224 ? -29.307 1.219 -14.018 1.00 50.34 224 ASN A C 1
ATOM 1780 O O . ASN A 1 224 ? -30.387 1.795 -14.046 1.00 50.34 224 ASN A O 1
ATOM 1784 N N . ARG A 1 225 ? -28.613 0.975 -15.146 1.00 50.12 225 ARG A N 1
ATOM 1785 C CA . ARG A 1 225 ? -29.109 1.261 -16.508 1.00 50.12 225 ARG A CA 1
ATOM 1786 C C . ARG A 1 225 ? -30.394 0.512 -16.872 1.00 50.12 225 ARG A C 1
ATOM 1788 O O . ARG A 1 225 ? -31.108 0.958 -17.761 1.00 50.12 225 ARG A O 1
ATOM 1795 N N . LYS A 1 226 ? -30.683 -0.642 -16.249 1.00 47.62 226 LYS A N 1
ATOM 1796 C CA . LYS A 1 226 ? -31.802 -1.507 -16.675 1.00 47.62 226 LYS A CA 1
ATOM 1797 C C . LYS A 1 226 ? -33.200 -0.952 -16.357 1.00 47.62 226 LYS A C 1
ATOM 1799 O O . LYS A 1 226 ? -34.162 -1.525 -16.852 1.00 47.62 226 LYS A O 1
ATOM 1804 N N . ASN A 1 227 ? -33.306 0.158 -15.616 1.00 47.88 227 ASN A N 1
ATOM 1805 C CA . ASN A 1 227 ? -34.589 0.765 -15.234 1.00 47.88 227 ASN A CA 1
ATOM 1806 C C . ASN A 1 227 ? -34.858 2.148 -15.863 1.00 47.88 227 ASN A C 1
ATOM 1808 O O . ASN A 1 227 ? -35.759 2.843 -15.414 1.00 47.88 227 ASN A O 1
ATOM 1812 N N . GLY A 1 228 ? -34.121 2.550 -16.906 1.00 50.34 228 GLY A N 1
ATOM 1813 C CA . GLY A 1 228 ? -34.517 3.685 -17.757 1.00 50.34 228 GLY A CA 1
ATOM 1814 C C . GLY A 1 228 ? -34.362 5.098 -17.173 1.00 50.34 228 GLY A C 1
ATOM 1815 O O . GLY A 1 228 ? -34.700 6.051 -17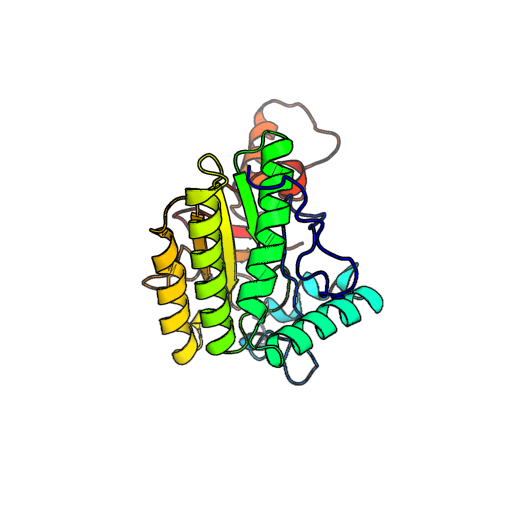.864 1.00 50.34 228 GLY A O 1
ATOM 1816 N N . GLU A 1 229 ? -33.827 5.269 -15.961 1.00 50.75 229 GLU A N 1
ATOM 1817 C CA . GLU A 1 229 ? -33.511 6.595 -15.412 1.00 50.75 229 GLU A CA 1
ATOM 1818 C C . GLU A 1 229 ? -32.059 6.987 -15.742 1.00 50.75 229 GLU A C 1
ATOM 1820 O O . GLU A 1 229 ? -31.097 6.379 -15.259 1.00 50.75 229 GLU A O 1
ATOM 1825 N N . GLU A 1 230 ? -31.890 8.004 -16.592 1.00 45.31 230 GLU A N 1
ATOM 1826 C CA . GLU A 1 230 ? -30.593 8.632 -16.853 1.00 45.31 230 GLU A CA 1
ATOM 1827 C C . GLU A 1 230 ? -30.126 9.406 -15.612 1.00 45.31 230 GLU A C 1
ATOM 1829 O O . GLU A 1 230 ? -30.722 10.398 -15.203 1.00 45.31 230 GLU A O 1
ATOM 1834 N N . LEU A 1 231 ? -29.012 8.983 -15.015 1.00 47.12 231 LEU A N 1
ATOM 1835 C CA . LEU A 1 231 ? -28.244 9.863 -14.139 1.00 47.12 231 LEU A CA 1
ATOM 1836 C C . LEU A 1 231 ? -27.497 10.878 -15.013 1.00 47.12 231 LEU A C 1
ATOM 1838 O O . LEU A 1 231 ? -26.662 10.472 -15.820 1.00 47.12 231 LEU A O 1
ATOM 1842 N N . GLU A 1 232 ? -27.711 12.179 -14.782 1.00 45.62 232 GLU A N 1
ATOM 1843 C CA . GLU A 1 232 ? -27.030 13.299 -15.471 1.00 45.62 232 GLU A CA 1
ATOM 1844 C C . GLU A 1 232 ? -25.489 13.225 -15.431 1.00 45.62 232 GLU A C 1
ATOM 1846 O O . GLU A 1 232 ? -24.802 13.913 -16.189 1.00 45.62 232 GLU A O 1
ATOM 1851 N N . LYS A 1 233 ? -24.904 12.403 -14.547 1.00 48.53 233 LYS A N 1
ATOM 1852 C CA . LYS A 1 233 ? -23.455 12.194 -14.492 1.00 48.53 233 LYS A CA 1
ATOM 1853 C C . LYS A 1 233 ? -23.090 10.820 -13.938 1.00 48.53 233 LYS A C 1
ATOM 1855 O O . LYS A 1 233 ? -23.431 10.475 -12.807 1.00 48.53 233 LYS A O 1
ATOM 1860 N N . HIS A 1 234 ? -22.359 10.036 -14.726 1.00 52.59 234 HIS A N 1
ATOM 1861 C CA . HIS A 1 234 ? -21.855 8.731 -14.303 1.00 52.59 234 HIS A CA 1
ATOM 1862 C C . HIS A 1 234 ? -20.810 8.865 -13.193 1.00 52.59 234 HIS A C 1
ATOM 1864 O O . HIS A 1 234 ? -19.909 9.700 -13.319 1.00 52.59 234 HIS A O 1
ATOM 1870 N N . PRO A 1 235 ? -20.848 8.009 -12.155 1.00 55.62 235 PRO A N 1
ATOM 1871 C CA . PRO A 1 235 ? -19.734 7.932 -11.241 1.00 55.62 235 PRO A CA 1
ATOM 1872 C C . PRO A 1 235 ? -18.527 7.296 -11.950 1.00 55.62 235 PRO A C 1
ATOM 1874 O O . PRO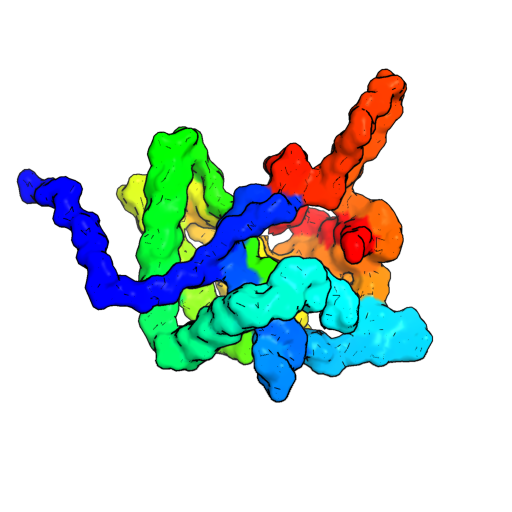 A 1 235 ? -18.565 6.146 -12.384 1.00 55.62 235 PRO A O 1
ATOM 1877 N N . THR A 1 236 ? -17.451 8.060 -12.079 1.00 60.78 236 THR A N 1
ATOM 1878 C CA . THR A 1 236 ? -16.196 7.705 -12.757 1.00 60.78 236 THR A CA 1
ATOM 1879 C C . THR A 1 236 ? -15.159 7.102 -11.809 1.00 60.78 236 THR A C 1
ATOM 1881 O O . THR A 1 236 ? -14.107 6.640 -12.251 1.00 60.78 236 THR A O 1
ATOM 1884 N N . ASN A 1 237 ? -15.406 7.138 -10.494 1.00 63.56 237 ASN A N 1
ATOM 1885 C CA . ASN A 1 237 ? -14.415 6.754 -9.491 1.00 63.56 237 ASN A CA 1
ATOM 1886 C C . ASN A 1 237 ? -15.031 6.253 -8.169 1.00 63.56 237 ASN A C 1
ATOM 1888 O O . ASN A 1 237 ? -16.218 6.415 -7.884 1.00 63.56 237 ASN A O 1
ATOM 1892 N N . CYS A 1 238 ? -14.194 5.640 -7.324 1.00 66.12 238 CYS A N 1
ATOM 1893 C CA . CYS A 1 238 ? -14.631 5.072 -6.047 1.00 66.12 238 CYS A CA 1
ATOM 1894 C C . CYS A 1 238 ? -15.037 6.126 -5.002 1.00 66.12 238 CYS A C 1
ATOM 1896 O O . CYS A 1 238 ? -15.716 5.758 -4.042 1.00 66.12 238 CYS A O 1
ATOM 1898 N N . ALA A 1 239 ? -14.637 7.400 -5.141 1.00 64.44 239 ALA A N 1
ATOM 1899 C CA . ALA A 1 239 ? -15.076 8.455 -4.223 1.00 64.44 239 ALA A CA 1
ATOM 1900 C C . ALA A 1 239 ? -16.571 8.742 -4.352 1.00 64.44 239 ALA A C 1
ATOM 1902 O O . ALA A 1 239 ? -17.242 8.903 -3.333 1.00 64.44 239 ALA A O 1
ATOM 1903 N N . GLU A 1 240 ? -17.096 8.733 -5.576 1.00 63.62 240 GLU A N 1
ATOM 1904 C CA . GLU A 1 240 ? -18.513 8.998 -5.845 1.00 63.62 240 GLU A CA 1
ATOM 1905 C C . GLU A 1 240 ? -19.411 7.874 -5.312 1.00 63.62 240 GLU A C 1
ATOM 1907 O O . GLU A 1 240 ? -20.439 8.146 -4.697 1.00 63.62 240 GLU A O 1
ATOM 1912 N N . VAL A 1 241 ? -18.984 6.613 -5.440 1.00 64.69 241 VAL A N 1
ATOM 1913 C CA . VAL A 1 241 ? -19.757 5.450 -4.957 1.00 64.69 241 VAL A CA 1
ATOM 1914 C C . VAL A 1 241 ? -19.401 4.987 -3.539 1.00 64.69 241 VAL A C 1
ATOM 1916 O O . VAL A 1 241 ? -19.993 4.028 -3.046 1.00 64.69 241 VAL A O 1
ATOM 1919 N N . LYS A 1 242 ? -18.403 5.609 -2.890 1.00 67.88 242 LYS A N 1
ATOM 1920 C CA . LYS A 1 242 ? -17.867 5.235 -1.560 1.00 67.88 242 LYS A CA 1
ATOM 1921 C C . LYS A 1 242 ? -17.633 3.724 -1.395 1.00 67.88 242 LYS A C 1
ATOM 1923 O O . LYS A 1 242 ? -17.939 3.135 -0.358 1.00 67.88 242 LYS A O 1
ATOM 1928 N N . CYS A 1 243 ? -17.109 3.082 -2.436 1.00 71.06 243 CYS A N 1
ATOM 1929 C CA . CYS A 1 243 ? -16.981 1.630 -2.504 1.00 71.06 243 CYS A CA 1
ATOM 1930 C C . CYS A 1 243 ? -15.531 1.184 -2.290 1.00 71.06 243 CYS A C 1
ATOM 1932 O O . CYS A 1 243 ? -14.632 1.619 -3.005 1.00 71.06 243 CYS A O 1
ATOM 1934 N N . PHE A 1 244 ? -15.333 0.246 -1.361 1.00 76.06 244 PHE A N 1
ATOM 1935 C CA . PHE A 1 244 ? -14.047 -0.421 -1.099 1.00 76.06 244 PHE A CA 1
ATOM 1936 C C . PHE A 1 244 ? -14.115 -1.938 -1.332 1.00 76.06 244 PHE A C 1
ATOM 1938 O O . PHE A 1 244 ? -13.198 -2.672 -0.974 1.00 76.06 244 PHE A O 1
ATOM 1945 N N . LYS A 1 245 ? -15.206 -2.432 -1.940 1.00 74.62 245 LYS A N 1
ATOM 1946 C CA . LYS A 1 245 ? -15.471 -3.874 -2.104 1.00 74.62 245 LYS A CA 1
ATOM 1947 C C . LYS A 1 245 ? -14.363 -4.603 -2.871 1.00 74.62 245 LYS A C 1
ATOM 1949 O O . LYS A 1 245 ? -14.117 -5.773 -2.610 1.00 74.62 245 LYS A O 1
ATOM 1954 N N . CYS A 1 246 ? -13.683 -3.919 -3.794 1.00 76.06 246 CYS A N 1
ATOM 1955 C CA . CYS A 1 246 ? -12.588 -4.505 -4.565 1.00 76.06 246 CYS A CA 1
ATOM 1956 C C . CYS A 1 246 ? -11.297 -4.703 -3.758 1.00 76.06 246 CYS A C 1
ATOM 1958 O O . CYS A 1 246 ? -10.513 -5.574 -4.114 1.00 76.06 246 CYS A O 1
ATOM 1960 N N . TRP A 1 247 ? -11.072 -3.965 -2.666 1.00 80.31 247 TRP A N 1
ATOM 1961 C CA . TRP A 1 247 ? -9.800 -4.018 -1.930 1.00 80.31 247 TRP A CA 1
ATOM 1962 C C . TRP A 1 247 ? -9.587 -5.380 -1.265 1.00 80.31 247 TRP A C 1
ATOM 1964 O O . TRP A 1 247 ? -8.523 -5.980 -1.406 1.00 80.31 247 TRP A O 1
ATOM 1974 N N . ASN A 1 248 ? -10.650 -5.917 -0.663 1.00 75.81 248 ASN A N 1
ATOM 1975 C CA . ASN A 1 248 ? -10.672 -7.239 -0.030 1.00 75.81 248 ASN A CA 1
ATOM 1976 C C . ASN A 1 248 ? -11.342 -8.307 -0.908 1.00 75.81 248 ASN A C 1
ATOM 1978 O O . ASN A 1 248 ? -11.754 -9.356 -0.412 1.00 75.81 248 ASN A O 1
ATOM 1982 N N . SER A 1 249 ? -11.483 -8.045 -2.213 1.00 80.56 249 SER A N 1
ATOM 1983 C CA . SER A 1 249 ? -12.024 -9.028 -3.150 1.00 80.56 249 SER A CA 1
ATOM 1984 C C . SER A 1 249 ? -11.179 -10.300 -3.122 1.00 80.56 249 SER A C 1
ATOM 1986 O O . SER A 1 249 ? -9.949 -10.222 -3.101 1.00 80.56 249 SER A O 1
ATOM 1988 N N . LYS A 1 250 ? -11.833 -11.465 -3.153 1.00 84.25 250 LYS A N 1
ATOM 1989 C CA . LYS A 1 250 ? -11.166 -12.767 -3.324 1.00 84.25 250 LYS A CA 1
ATOM 1990 C C . LYS A 1 250 ? -10.869 -13.090 -4.790 1.00 84.25 250 LYS A C 1
ATOM 1992 O O . LYS A 1 250 ? -10.068 -13.974 -5.052 1.00 84.25 250 LYS A O 1
ATOM 1997 N N . ILE A 1 251 ? -11.486 -12.358 -5.716 1.00 85.88 251 ILE A N 1
ATOM 1998 C CA . ILE A 1 251 ? -11.265 -12.480 -7.158 1.00 85.88 251 ILE A CA 1
ATOM 1999 C C . ILE A 1 251 ? -10.395 -11.333 -7.672 1.00 85.88 251 ILE A C 1
ATOM 2001 O O . ILE A 1 251 ? -10.409 -10.233 -7.098 1.00 85.88 251 ILE A O 1
ATOM 2005 N N . GLY A 1 252 ? -9.674 -11.592 -8.762 1.00 87.31 252 GLY A N 1
ATOM 2006 C CA . GLY A 1 252 ? -8.919 -10.581 -9.494 1.00 87.31 252 GLY A CA 1
ATOM 2007 C C . GLY A 1 252 ? -9.808 -9.420 -9.945 1.00 87.31 252 GLY A C 1
ATOM 2008 O O . GLY A 1 252 ? -10.949 -9.622 -10.369 1.00 87.31 252 GLY A O 1
ATOM 2009 N N . VAL A 1 253 ? -9.291 -8.197 -9.819 1.00 88.06 253 VAL A N 1
ATOM 2010 C CA . VAL A 1 253 ? -10.017 -6.973 -10.184 1.00 88.06 253 VAL A CA 1
ATOM 2011 C C . VAL A 1 253 ? -9.324 -6.284 -11.349 1.00 88.06 253 VAL A C 1
ATOM 2013 O O . VAL A 1 253 ? -8.178 -5.856 -11.232 1.00 88.06 253 VAL A O 1
ATOM 2016 N N . VAL A 1 254 ? -10.049 -6.130 -12.448 1.00 88.00 254 VAL A N 1
ATOM 2017 C CA . VAL A 1 254 ? -9.625 -5.395 -13.635 1.00 88.00 254 VAL A CA 1
ATOM 2018 C C . VAL A 1 254 ? -10.215 -3.990 -13.566 1.00 88.00 254 VAL A C 1
ATOM 2020 O O . VAL A 1 254 ? -11.426 -3.813 -13.406 1.00 88.00 254 VAL A O 1
ATOM 2023 N N . TYR A 1 255 ? -9.364 -2.976 -13.654 1.00 85.19 255 TYR A N 1
ATOM 2024 C CA . TYR A 1 255 ? -9.783 -1.580 -13.720 1.00 85.19 255 TYR A CA 1
ATOM 2025 C C . TYR A 1 255 ? -9.813 -1.106 -15.172 1.00 85.19 255 TYR A C 1
ATOM 2027 O O . TYR A 1 255 ? -8.935 -1.450 -15.957 1.00 85.19 255 TYR A O 1
ATOM 2035 N N . GLY A 1 256 ? -10.799 -0.279 -15.515 1.00 79.94 256 GLY A N 1
ATOM 2036 C CA . GLY A 1 256 ? -10.746 0.462 -16.770 1.00 79.94 256 GLY A CA 1
ATOM 2037 C C . GLY A 1 256 ? -9.692 1.560 -16.691 1.00 79.94 256 GLY A C 1
ATOM 2038 O O . GLY A 1 256 ? -9.523 2.197 -15.644 1.00 79.94 256 GLY A O 1
ATOM 2039 N N . LYS A 1 257 ? -8.973 1.771 -17.788 1.00 75.94 257 LYS A N 1
ATOM 2040 C CA . LYS A 1 257 ? -8.030 2.878 -17.945 1.00 75.94 257 LYS A CA 1
ATOM 2041 C C . LYS A 1 257 ? -8.737 4.235 -17.783 1.00 75.94 257 LYS A C 1
ATOM 2043 O O . LYS A 1 257 ? -9.906 4.390 -18.129 1.00 75.94 257 LYS A O 1
ATOM 2048 N N . HIS A 1 258 ? -8.020 5.206 -17.213 1.00 64.38 258 HIS A N 1
ATOM 2049 C CA . HIS A 1 258 ? -8.489 6.573 -16.950 1.00 64.38 258 HIS A CA 1
ATOM 2050 C C . HIS A 1 258 ? -7.812 7.602 -17.851 1.00 64.38 258 HIS A C 1
ATOM 2052 O O . HIS A 1 258 ? -6.593 7.442 -18.107 1.00 64.38 258 HIS A O 1
#

Radius of gyration: 18.85 Å; Cα contacts (8 Å, |Δi|>4): 467; chains: 1; bounding box: 52×40×68 Å